Protein AF-A0A7C3SPI2-F1 (afdb_monomer)

Secondary structure (DSSP, 8-state):
--EEEEEEEEEEETTTTTB---BTTB--B-EEEEEEEETTEEEEEEEE-B-HHHHHHHHHHHHHHHHHHTT----TTGGGT---TT-SHHHHHHHHSSPPPP--------S--------HHHHHHHHHHHHHHHHHHHHHHHHHHHHH-HHHHHH-EEE-SSSPEEE--SEEE--BEE-GGGTTT---EEEEEEEE-TT-HHHHGGGS-PPPTTS--PPP--SEEEEEEEE-EEEEEEEEEEETTSTTS--SSGGGTT-

Structure (mmCIF, N/CA/C/O backbone):
data_AF-A0A7C3SPI2-F1
#
_entry.id   AF-A0A7C3SPI2-F1
#
loop_
_atom_site.group_PDB
_atom_site.id
_atom_site.type_symbol
_atom_site.label_atom_id
_atom_site.label_alt_id
_atom_site.label_comp_id
_atom_site.label_asym_id
_atom_site.label_entity_id
_atom_site.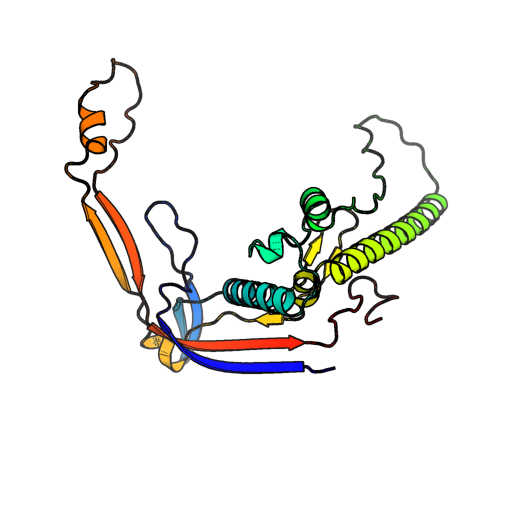label_seq_id
_atom_site.pdbx_PDB_ins_code
_atom_site.Cartn_x
_atom_site.Cartn_y
_atom_site.Cartn_z
_atom_site.occupancy
_atom_site.B_iso_or_equiv
_atom_site.auth_seq_id
_atom_site.auth_comp_id
_atom_site.auth_asym_id
_atom_site.auth_atom_id
_atom_site.pdbx_PDB_model_num
ATOM 1 N N . MET A 1 1 ? -19.974 -12.550 -1.409 1.00 71.38 1 MET A N 1
ATOM 2 C CA . MET A 1 1 ? -18.528 -12.307 -1.225 1.00 71.38 1 MET A CA 1
ATOM 3 C C . MET A 1 1 ? -17.850 -12.549 -2.553 1.00 71.38 1 MET A C 1
ATOM 5 O O . MET A 1 1 ? -18.193 -13.527 -3.208 1.00 71.38 1 MET A O 1
ATOM 9 N N . VAL A 1 2 ? -16.966 -11.646 -2.964 1.00 88.00 2 VAL A N 1
ATOM 10 C CA . VAL A 1 2 ? -16.256 -11.711 -4.247 1.00 88.00 2 VAL A CA 1
ATOM 11 C C . VAL A 1 2 ? -14.765 -11.508 -3.991 1.00 88.00 2 VAL A C 1
ATOM 13 O O . VAL A 1 2 ? -14.373 -10.546 -3.332 1.00 88.00 2 VAL A O 1
ATOM 16 N N . TYR A 1 3 ? -13.944 -12.406 -4.518 1.00 92.88 3 TYR A N 1
ATOM 17 C CA . TYR A 1 3 ? -12.498 -12.238 -4.575 1.00 92.88 3 TYR A CA 1
ATOM 18 C C . TYR A 1 3 ? -12.120 -11.937 -6.022 1.00 92.88 3 TYR A C 1
ATOM 20 O O . TYR A 1 3 ? -12.495 -12.693 -6.921 1.00 92.88 3 TYR A O 1
ATOM 28 N N . VAL A 1 4 ? -11.415 -10.831 -6.256 1.00 93.88 4 VAL A N 1
ATOM 29 C CA . VAL A 1 4 ? -10.969 -10.443 -7.598 1.00 93.88 4 VAL A CA 1
ATOM 30 C C . VAL A 1 4 ? -9.451 -10.394 -7.611 1.00 93.88 4 VAL A C 1
ATOM 32 O O . VAL A 1 4 ? -8.838 -9.699 -6.806 1.00 93.88 4 VAL A O 1
ATOM 35 N N . SER A 1 5 ? -8.853 -11.114 -8.557 1.00 95.06 5 SER A N 1
ATOM 36 C CA . SER A 1 5 ? -7.416 -11.102 -8.808 1.00 95.06 5 SER A CA 1
ATOM 37 C C . SER A 1 5 ? -7.159 -10.648 -10.236 1.00 95.06 5 SER A C 1
ATOM 39 O O . SER A 1 5 ? -7.702 -11.214 -11.185 1.00 95.06 5 SER A O 1
ATOM 41 N N . VAL A 1 6 ? -6.333 -9.617 -10.389 1.00 94.44 6 VAL A N 1
ATOM 42 C CA . VAL A 1 6 ? -5.920 -9.077 -11.684 1.00 94.44 6 VAL A CA 1
ATOM 43 C C . VAL A 1 6 ? -4.411 -9.205 -11.798 1.00 94.44 6 VAL A C 1
ATOM 45 O O . VAL A 1 6 ? -3.655 -8.809 -10.905 1.00 94.44 6 VAL A O 1
ATOM 48 N N . ARG A 1 7 ? -3.967 -9.785 -12.910 1.00 95.25 7 ARG A N 1
ATOM 49 C CA . ARG A 1 7 ? -2.562 -9.942 -13.281 1.00 95.25 7 ARG A CA 1
ATOM 50 C C . ARG A 1 7 ? -2.388 -9.436 -14.696 1.00 95.25 7 ARG A C 1
ATOM 52 O O . ARG A 1 7 ? -3.243 -9.677 -15.545 1.00 95.25 7 ARG A O 1
ATOM 59 N N . GLY A 1 8 ? -1.282 -8.764 -14.960 1.00 93.94 8 GLY A N 1
ATOM 60 C CA . GLY A 1 8 ? -1.054 -8.226 -16.287 1.00 93.94 8 GLY A CA 1
ATOM 61 C C . GLY A 1 8 ? 0.354 -7.718 -16.487 1.00 93.94 8 GLY A C 1
ATOM 62 O O . GLY A 1 8 ? 1.198 -7.745 -15.589 1.00 93.94 8 GLY A O 1
ATOM 63 N N . ARG A 1 9 ? 0.585 -7.261 -17.713 1.00 93.81 9 ARG A N 1
ATOM 64 C CA . ARG A 1 9 ? 1.828 -6.632 -18.132 1.00 93.81 9 ARG A CA 1
ATOM 65 C C . ARG A 1 9 ? 1.511 -5.261 -18.690 1.00 93.81 9 ARG A C 1
ATOM 67 O O . ARG A 1 9 ? 0.513 -5.102 -19.388 1.00 93.81 9 ARG A O 1
ATOM 74 N N . ILE A 1 10 ? 2.356 -4.293 -18.386 1.00 90.94 10 ILE A N 1
ATOM 75 C CA . ILE A 1 10 ? 2.164 -2.910 -18.802 1.00 90.94 10 ILE A CA 1
ATOM 76 C C . ILE A 1 10 ? 3.505 -2.302 -19.197 1.00 90.94 10 ILE A C 1
ATOM 78 O O . ILE A 1 10 ? 4.512 -2.480 -18.512 1.00 90.94 10 ILE A O 1
ATOM 82 N N . TRP A 1 11 ? 3.529 -1.625 -20.341 1.00 88.56 11 TRP A N 1
ATOM 83 C CA . TRP A 1 11 ? 4.699 -0.878 -20.783 1.00 88.56 11 TRP A CA 1
ATOM 84 C C . TRP A 1 11 ? 4.730 0.456 -20.043 1.00 88.56 11 TRP A C 1
ATOM 86 O O . TRP A 1 11 ? 3.811 1.259 -20.202 1.00 88.56 11 TRP A O 1
ATOM 96 N N . LEU A 1 12 ? 5.752 0.678 -19.215 1.00 81.62 12 LEU A N 1
ATOM 97 C CA . LEU A 1 12 ? 5.842 1.868 -18.370 1.00 81.62 12 LEU A CA 1
ATOM 98 C C . LEU A 1 12 ? 7.201 2.542 -18.485 1.00 81.62 12 LEU A C 1
ATOM 100 O O . LEU A 1 12 ? 8.245 1.887 -18.533 1.00 81.62 12 LEU A O 1
ATOM 104 N N . GLN A 1 13 ? 7.164 3.871 -18.439 1.00 81.19 13 GLN A N 1
ATOM 105 C CA . GLN A 1 13 ? 8.315 4.697 -18.110 1.00 81.19 13 GLN A CA 1
ATOM 106 C C . GLN A 1 13 ? 8.380 4.819 -16.587 1.00 81.19 13 GLN A C 1
ATOM 108 O O . GLN A 1 13 ? 7.527 5.437 -15.954 1.00 81.19 13 GLN A O 1
ATOM 113 N N . ALA A 1 14 ? 9.376 4.173 -15.989 1.00 69.69 14 ALA A N 1
ATOM 114 C CA . ALA A 1 14 ? 9.490 4.010 -14.546 1.00 69.69 14 ALA A CA 1
ATOM 115 C C . ALA A 1 14 ? 9.893 5.301 -13.814 1.00 69.69 14 ALA A C 1
ATOM 117 O O . ALA A 1 14 ? 9.791 5.345 -12.596 1.00 69.69 14 ALA A O 1
ATOM 118 N N . GLU A 1 15 ? 10.318 6.350 -14.521 1.00 68.50 15 GLU A N 1
ATOM 119 C CA . GLU A 1 15 ? 10.859 7.595 -13.950 1.00 68.50 15 GLU A CA 1
ATOM 120 C C . GLU A 1 15 ? 10.004 8.183 -12.813 1.00 68.50 15 GLU A C 1
ATOM 122 O O . GLU A 1 15 ? 10.520 8.425 -11.722 1.00 68.50 15 GLU A O 1
ATOM 127 N N . ALA A 1 16 ? 8.700 8.380 -13.042 1.00 63.66 16 ALA A N 1
ATOM 128 C CA . ALA A 1 16 ? 7.820 9.044 -12.079 1.00 63.66 16 ALA A CA 1
ATOM 129 C C . ALA A 1 16 ? 7.324 8.106 -10.965 1.00 63.66 16 ALA A C 1
ATOM 131 O O . ALA A 1 16 ? 7.171 8.525 -9.821 1.00 63.66 16 ALA A O 1
ATOM 132 N N . MET A 1 17 ? 7.083 6.829 -11.280 1.00 67.94 17 MET A N 1
ATOM 133 C CA . MET A 1 17 ? 6.505 5.862 -10.332 1.00 67.94 17 MET A CA 1
ATOM 134 C C . MET A 1 17 ? 7.552 5.151 -9.467 1.00 67.94 17 MET A C 1
ATOM 136 O O . MET A 1 17 ? 7.207 4.533 -8.463 1.00 67.94 17 MET A O 1
ATOM 140 N N . ASN A 1 18 ? 8.824 5.217 -9.859 1.00 69.69 18 ASN A N 1
ATOM 141 C CA . ASN A 1 18 ? 9.940 4.567 -9.177 1.00 69.69 18 ASN A CA 1
ATOM 142 C C . ASN A 1 18 ? 10.753 5.545 -8.302 1.00 69.69 18 ASN A C 1
ATOM 144 O O . ASN A 1 18 ? 11.833 5.208 -7.819 1.00 69.69 18 ASN A O 1
ATOM 148 N N . MET A 1 19 ? 10.252 6.765 -8.110 1.00 69.50 19 MET A N 1
ATOM 149 C CA . MET A 1 19 ? 10.916 7.797 -7.325 1.00 69.50 19 MET A CA 1
ATOM 150 C C . MET A 1 19 ? 10.931 7.436 -5.831 1.00 69.50 19 MET A C 1
ATOM 152 O O . MET A 1 19 ? 9.898 7.125 -5.239 1.00 69.50 19 MET A O 1
ATOM 156 N N . VAL A 1 20 ? 12.108 7.487 -5.215 1.00 64.19 20 VAL A N 1
ATOM 157 C CA . VAL A 1 20 ? 12.286 7.518 -3.757 1.00 64.19 20 VAL A CA 1
ATOM 158 C C . VAL A 1 20 ? 12.484 8.980 -3.357 1.00 64.19 20 VAL A C 1
ATOM 160 O O . VAL A 1 20 ? 12.981 9.766 -4.164 1.00 64.19 20 VAL A O 1
ATOM 163 N N . GLU A 1 21 ? 12.075 9.349 -2.139 1.00 64.69 21 GLU A N 1
ATOM 164 C CA . GLU A 1 21 ? 12.218 10.709 -1.603 1.00 64.69 21 GLU A CA 1
ATOM 165 C C . GLU A 1 21 ? 13.569 11.345 -1.974 1.00 64.69 21 GLU A C 1
ATOM 167 O O . GLU A 1 21 ? 14.627 10.708 -1.910 1.00 64.69 21 GLU A O 1
ATOM 172 N N . SER A 1 22 ? 13.528 12.611 -2.395 1.00 63.09 22 SER A N 1
ATOM 173 C CA . SER A 1 22 ? 14.720 13.346 -2.808 1.00 63.09 22 SER A CA 1
ATOM 174 C C . SER A 1 22 ? 15.630 13.602 -1.610 1.00 63.09 22 SER A C 1
ATOM 176 O O . SER A 1 22 ? 15.204 14.192 -0.617 1.00 63.09 22 SER A O 1
ATOM 178 N N . VAL A 1 23 ? 16.906 13.241 -1.731 1.00 61.16 23 VAL A N 1
ATOM 179 C CA . VAL A 1 23 ? 17.938 13.627 -0.764 1.00 61.16 23 VAL A CA 1
ATOM 180 C C . VAL A 1 23 ? 18.704 14.802 -1.366 1.00 61.16 23 VAL A C 1
ATOM 182 O O . VAL A 1 23 ? 19.613 14.626 -2.180 1.00 61.16 23 VAL A O 1
ATOM 185 N N . GLY A 1 24 ? 18.294 16.023 -1.015 1.00 69.81 24 GLY A N 1
ATOM 186 C CA . GLY A 1 24 ? 18.793 17.241 -1.661 1.00 69.81 24 GLY A CA 1
ATOM 187 C C . GLY A 1 24 ? 18.375 17.307 -3.135 1.00 69.81 24 GLY A C 1
ATOM 188 O O . GLY A 1 24 ? 17.195 17.183 -3.446 1.00 69.81 24 GLY A O 1
ATOM 189 N N . ASN A 1 25 ? 19.340 17.472 -4.048 1.00 64.12 25 ASN A N 1
ATOM 190 C CA . ASN A 1 25 ? 19.096 17.518 -5.502 1.00 64.12 25 ASN A CA 1
ATOM 191 C C . ASN A 1 25 ? 19.167 16.141 -6.190 1.00 64.12 25 ASN A C 1
ATOM 193 O O . ASN A 1 25 ? 19.033 16.049 -7.411 1.00 64.12 25 ASN A O 1
ATOM 197 N N . TYR A 1 26 ? 19.422 15.075 -5.429 1.00 64.19 26 TYR A N 1
ATOM 198 C CA . TYR A 1 26 ? 19.515 13.722 -5.960 1.00 64.19 26 TYR A CA 1
ATOM 199 C C . TYR A 1 26 ? 18.219 12.962 -5.692 1.00 64.19 26 TYR A C 1
ATOM 201 O O . TYR A 1 26 ? 17.802 12.793 -4.542 1.00 64.19 26 TYR A O 1
ATOM 209 N N . VAL A 1 27 ? 17.600 12.486 -6.766 1.00 66.69 27 VAL A N 1
ATOM 210 C CA . VAL A 1 27 ? 16.414 11.645 -6.703 1.00 66.69 27 VAL A CA 1
ATOM 211 C C . VAL A 1 27 ? 16.851 10.211 -6.962 1.00 66.69 27 VAL A C 1
ATOM 213 O O . VAL A 1 27 ? 17.292 9.876 -8.059 1.00 66.69 27 VAL A O 1
ATOM 216 N N . LYS A 1 28 ? 16.772 9.368 -5.931 1.00 68.62 28 LYS A N 1
ATOM 217 C CA . LYS A 1 28 ? 17.040 7.935 -6.075 1.00 68.62 28 LYS A CA 1
ATOM 218 C C . LYS A 1 28 ? 15.829 7.256 -6.685 1.00 68.62 28 LYS A C 1
ATOM 220 O O . LYS A 1 28 ? 14.699 7.557 -6.311 1.00 68.62 28 LYS A O 1
ATOM 225 N N . HIS A 1 29 ? 16.076 6.255 -7.517 1.00 76.50 29 HIS A N 1
ATOM 226 C CA . HIS A 1 29 ? 15.034 5.348 -7.971 1.00 76.50 29 HIS A CA 1
ATOM 227 C C . HIS A 1 29 ? 15.142 4.007 -7.251 1.00 76.50 29 HIS A C 1
ATOM 229 O O . HIS A 1 29 ? 16.242 3.520 -6.967 1.00 76.50 29 HIS A O 1
ATOM 235 N N . ARG A 1 30 ? 13.999 3.402 -6.916 1.00 80.94 30 ARG A N 1
ATOM 236 C CA . ARG A 1 30 ? 13.972 2.112 -6.221 1.00 80.94 30 ARG A CA 1
ATOM 237 C C . ARG A 1 30 ? 14.444 1.016 -7.179 1.00 80.94 30 ARG A C 1
ATOM 239 O O . ARG A 1 30 ? 14.026 0.918 -8.333 1.00 80.94 30 ARG A O 1
ATOM 246 N N . LYS A 1 31 ? 15.369 0.189 -6.696 1.00 85.62 31 LYS A N 1
ATOM 247 C CA . LYS A 1 31 ? 15.924 -0.945 -7.440 1.00 85.62 31 LYS A CA 1
ATOM 248 C C . LYS A 1 31 ? 15.778 -2.202 -6.604 1.00 85.62 31 LYS A C 1
ATOM 250 O O . LYS A 1 31 ? 15.992 -2.163 -5.394 1.00 85.62 31 LYS A O 1
ATOM 255 N N . VAL A 1 32 ? 15.419 -3.305 -7.246 1.00 88.62 32 VAL A N 1
ATOM 256 C CA . VAL A 1 32 ? 15.294 -4.614 -6.597 1.00 88.62 32 VAL A CA 1
ATOM 257 C C . VAL A 1 32 ? 16.237 -5.598 -7.291 1.00 88.62 32 VAL A C 1
ATOM 259 O O . VAL A 1 32 ? 16.289 -5.608 -8.524 1.00 88.62 32 VAL A O 1
ATOM 262 N N . PRO A 1 33 ? 17.000 -6.410 -6.534 1.00 90.94 33 PRO A N 1
ATOM 263 C CA . PRO A 1 33 ? 17.805 -7.474 -7.111 1.00 90.94 33 PRO A CA 1
ATOM 264 C C . PRO A 1 33 ? 16.910 -8.641 -7.542 1.00 90.94 33 PRO A C 1
ATOM 266 O O . PRO A 1 33 ? 16.166 -9.202 -6.738 1.00 90.94 33 PRO A O 1
ATOM 269 N N . VAL A 1 34 ? 17.011 -9.038 -8.806 1.00 90.12 34 VAL A N 1
ATOM 270 C CA . VAL A 1 34 ? 16.339 -10.213 -9.365 1.00 90.12 34 VAL A CA 1
ATOM 271 C C . VAL A 1 34 ? 17.402 -11.237 -9.740 1.00 90.12 34 VAL A C 1
ATOM 273 O O . VAL A 1 34 ? 18.244 -10.979 -10.598 1.00 90.12 34 VAL A O 1
ATOM 276 N N . MET A 1 35 ? 17.366 -12.401 -9.088 1.00 90.19 35 MET A N 1
ATOM 277 C CA . MET A 1 35 ? 18.257 -13.519 -9.397 1.00 90.19 35 MET A CA 1
ATOM 278 C C . MET A 1 35 ? 17.617 -14.434 -10.438 1.00 90.19 35 MET A C 1
ATOM 280 O O . MET A 1 35 ? 16.518 -14.949 -10.231 1.00 90.19 35 MET A O 1
ATOM 284 N N . VAL A 1 36 ? 18.320 -14.671 -11.541 1.00 89.31 36 VAL A N 1
ATOM 285 C CA . VAL A 1 36 ? 17.899 -15.587 -12.603 1.00 89.31 36 VAL A CA 1
ATOM 286 C C . VAL A 1 36 ? 18.944 -16.683 -12.744 1.00 89.31 36 VAL A C 1
ATOM 288 O O . VAL A 1 36 ? 20.139 -16.409 -12.822 1.00 89.31 36 VAL A O 1
ATOM 291 N N . LYS A 1 37 ? 18.489 -17.937 -12.767 1.00 88.06 37 LYS A N 1
ATOM 292 C CA . LYS A 1 37 ? 19.349 -19.086 -13.046 1.00 88.06 37 LYS A CA 1
ATOM 293 C C . LYS A 1 37 ? 19.477 -19.275 -14.556 1.00 88.06 37 LYS A C 1
ATOM 295 O O . LYS A 1 37 ? 18.464 -19.484 -15.227 1.00 88.06 37 LYS A O 1
ATOM 300 N N . GLU A 1 38 ? 20.702 -19.240 -15.062 1.00 85.00 38 GLU A N 1
ATOM 301 C CA . GLU A 1 38 ? 21.042 -19.464 -16.471 1.00 85.00 38 GLU A CA 1
ATOM 302 C C . GLU A 1 38 ? 22.293 -20.341 -16.567 1.00 85.00 38 GLU A C 1
ATOM 304 O O . GLU A 1 38 ? 23.280 -20.103 -15.871 1.00 85.00 38 GLU A O 1
ATOM 309 N N . ASP A 1 39 ? 22.230 -21.389 -17.391 1.00 84.12 39 ASP A N 1
ATOM 310 C CA . ASP A 1 39 ? 23.361 -22.272 -17.720 1.00 84.12 39 ASP A CA 1
ATOM 311 C C . ASP A 1 39 ? 24.141 -22.807 -16.503 1.00 84.12 39 ASP A C 1
ATOM 313 O O . ASP A 1 39 ? 25.361 -22.931 -16.503 1.00 84.12 39 ASP A O 1
ATOM 317 N N . GLY A 1 40 ? 23.419 -23.115 -15.420 1.00 87.69 40 GLY A N 1
ATOM 318 C CA . GLY A 1 40 ? 24.005 -23.619 -14.172 1.00 87.69 40 GLY A CA 1
ATOM 319 C C . GLY A 1 40 ? 24.588 -22.543 -13.247 1.00 87.69 40 GLY A C 1
ATOM 320 O O . GLY A 1 40 ? 24.970 -22.871 -12.126 1.00 87.69 40 GLY A O 1
ATOM 321 N N . SER A 1 41 ? 24.582 -21.274 -13.660 1.00 89.12 41 SER A N 1
ATOM 322 C CA . SER A 1 41 ? 25.000 -20.108 -12.873 1.00 89.12 41 SER A CA 1
ATOM 323 C C . SER A 1 41 ? 23.806 -19.251 -12.424 1.00 89.12 41 SER A C 1
ATOM 325 O O . SER A 1 41 ? 22.696 -19.381 -12.946 1.00 89.12 41 SER A O 1
ATOM 327 N N . TYR A 1 42 ? 24.018 -18.388 -11.427 1.00 90.19 42 TYR A N 1
ATOM 328 C CA . TYR A 1 42 ? 23.037 -17.389 -10.997 1.00 90.19 42 TYR A CA 1
ATOM 329 C C . TYR A 1 42 ? 23.531 -15.998 -11.380 1.00 90.19 42 TYR A C 1
ATOM 331 O O . TYR A 1 42 ? 24.628 -15.600 -10.993 1.00 90.19 42 TYR A O 1
ATOM 339 N N . LEU A 1 43 ? 22.701 -15.260 -12.110 1.00 89.25 43 LEU A N 1
ATOM 340 C CA . LEU A 1 43 ? 22.934 -13.864 -12.454 1.00 89.25 43 LEU A CA 1
ATOM 341 C C . LEU A 1 43 ? 21.993 -12.981 -11.642 1.00 89.25 43 LEU A C 1
ATOM 343 O O . LEU A 1 43 ? 20.798 -13.264 -11.551 1.00 89.25 43 LEU A O 1
ATOM 347 N N . THR A 1 44 ? 22.525 -11.900 -11.079 1.00 89.19 44 THR A N 1
ATOM 348 C CA . THR A 1 44 ? 21.749 -10.913 -10.320 1.00 89.19 44 THR A CA 1
ATOM 349 C C . THR A 1 44 ? 21.612 -9.637 -11.137 1.00 89.19 44 THR A C 1
ATOM 351 O O . THR A 1 44 ? 22.608 -8.982 -11.436 1.00 89.19 44 THR A O 1
ATOM 354 N N . PHE A 1 45 ? 20.377 -9.259 -11.459 1.00 87.81 45 PHE A N 1
ATOM 355 C CA . PHE A 1 45 ? 20.048 -8.008 -12.140 1.00 87.81 45 PHE A CA 1
ATOM 356 C C . PHE A 1 45 ? 19.474 -7.005 -11.139 1.00 87.81 45 PHE A C 1
ATOM 358 O O . PHE A 1 45 ? 18.541 -7.334 -10.411 1.00 87.81 45 PHE A O 1
ATOM 365 N N . PHE A 1 46 ? 19.990 -5.776 -11.113 1.00 87.19 46 PHE A N 1
ATOM 366 C CA . PHE A 1 46 ? 19.363 -4.674 -10.378 1.00 87.19 46 PHE A CA 1
ATOM 367 C C . PHE A 1 46 ? 18.437 -3.917 -11.317 1.00 87.19 46 PHE A C 1
ATOM 369 O O . PHE A 1 46 ? 18.899 -3.201 -12.203 1.00 87.19 46 PHE A O 1
ATOM 376 N N . VAL A 1 47 ? 17.133 -4.082 -11.120 1.00 87.50 47 VAL A N 1
ATOM 377 C CA . VAL A 1 47 ? 16.115 -3.525 -12.016 1.00 87.50 47 VAL A CA 1
ATOM 378 C C . VAL A 1 47 ? 15.266 -2.471 -11.317 1.00 87.50 47 VAL A C 1
ATOM 380 O O . VAL A 1 47 ? 15.084 -2.560 -10.099 1.00 87.50 47 VAL A O 1
ATOM 383 N N . PRO A 1 48 ? 14.748 -1.471 -12.055 1.00 88.12 48 PRO A N 1
ATOM 384 C CA . PRO A 1 48 ? 13.806 -0.502 -11.506 1.00 88.12 48 PRO A CA 1
ATOM 385 C C . PRO A 1 48 ? 12.568 -1.225 -10.970 1.00 88.12 48 PRO A C 1
ATOM 387 O O . PRO A 1 48 ? 12.121 -2.200 -11.571 1.00 88.12 48 PRO A O 1
ATOM 390 N N . ALA A 1 49 ? 12.011 -0.770 -9.848 1.00 88.06 49 ALA A N 1
ATOM 391 C CA . ALA A 1 49 ? 10.896 -1.464 -9.214 1.00 88.06 49 ALA A CA 1
ATOM 392 C C . ALA A 1 49 ? 9.929 -0.503 -8.524 1.00 88.06 49 ALA A C 1
ATOM 394 O O . ALA A 1 49 ? 10.313 0.239 -7.628 1.00 88.06 49 ALA A O 1
ATOM 395 N N . ILE A 1 50 ? 8.648 -0.581 -8.871 1.00 89.38 50 ILE A N 1
ATOM 396 C CA . ILE A 1 50 ? 7.600 0.226 -8.235 1.00 89.38 50 ILE A CA 1
ATOM 397 C C . ILE A 1 50 ? 7.073 -0.550 -7.024 1.00 89.38 50 ILE A C 1
ATOM 399 O O . ILE A 1 50 ? 6.708 -1.722 -7.154 1.00 89.38 50 ILE A O 1
ATOM 403 N N . SER A 1 51 ? 7.027 0.080 -5.845 1.00 88.38 51 SER A N 1
ATOM 404 C CA . SER A 1 51 ? 6.473 -0.568 -4.649 1.00 88.38 51 SER A CA 1
ATOM 405 C C . SER A 1 51 ? 5.007 -0.913 -4.790 1.00 88.38 51 SER A C 1
ATOM 407 O O . SER A 1 51 ? 4.227 -0.111 -5.306 1.00 88.38 51 SER A O 1
ATOM 409 N N . GLY A 1 52 ? 4.616 -1.995 -4.116 1.00 89.94 52 GLY A N 1
ATOM 410 C CA . GLY A 1 52 ? 3.216 -2.226 -3.790 1.00 89.94 52 GLY A CA 1
ATOM 411 C C . GLY A 1 52 ? 2.620 -1.079 -2.967 1.00 89.94 52 GLY A C 1
ATOM 412 O O . GLY A 1 52 ? 1.509 -0.655 -3.240 1.00 89.94 52 GLY A O 1
ATOM 413 N N . GLU A 1 53 ? 3.366 -0.488 -2.034 1.00 88.94 53 GLU A N 1
ATOM 414 C CA . GLU A 1 53 ? 2.917 0.649 -1.221 1.00 88.94 53 GLU A CA 1
ATOM 415 C C . GLU A 1 53 ? 2.586 1.893 -2.056 1.00 88.94 53 GLU A C 1
ATOM 417 O O . GLU A 1 53 ? 1.588 2.553 -1.785 1.00 88.94 53 GLU A O 1
ATOM 422 N N . SER A 1 54 ? 3.372 2.197 -3.095 1.00 88.94 54 SER A N 1
ATOM 423 C CA . SER A 1 54 ? 3.100 3.327 -3.999 1.00 88.94 54 SER A CA 1
ATOM 424 C C . SER A 1 54 ? 1.810 3.105 -4.785 1.00 88.94 54 SER A C 1
ATOM 426 O O . SER A 1 54 ? 0.996 4.014 -4.924 1.00 88.94 54 SER A O 1
ATOM 428 N N . VAL A 1 55 ? 1.593 1.875 -5.258 1.00 91.12 55 VAL A N 1
ATOM 429 C CA . VAL A 1 55 ? 0.352 1.492 -5.943 1.00 91.12 55 VAL A CA 1
ATOM 430 C C . VAL A 1 55 ? -0.832 1.489 -4.973 1.00 91.12 55 VAL A C 1
ATOM 432 O O . VAL A 1 55 ? -1.905 1.977 -5.312 1.00 91.12 55 VAL A O 1
ATOM 435 N N . ALA A 1 56 ? -0.645 0.988 -3.752 1.00 92.56 56 ALA A N 1
ATOM 436 C CA . ALA A 1 56 ? -1.666 0.968 -2.711 1.00 92.56 56 ALA A CA 1
ATOM 437 C C . ALA A 1 56 ? -2.050 2.379 -2.253 1.00 92.56 56 ALA A C 1
ATOM 439 O O . ALA A 1 56 ? -3.222 2.618 -1.968 1.00 92.56 56 ALA A O 1
ATOM 440 N N . HIS A 1 57 ? -1.094 3.312 -2.206 1.00 92.94 57 HIS A N 1
ATOM 441 C CA . HIS A 1 57 ? -1.356 4.728 -1.953 1.00 92.94 57 HIS A CA 1
ATOM 442 C C . HIS A 1 57 ? -2.240 5.309 -3.058 1.00 92.94 57 HIS A C 1
ATOM 444 O O . HIS A 1 57 ? -3.323 5.802 -2.756 1.00 92.94 57 HIS A O 1
ATOM 450 N N . ALA A 1 58 ? -1.858 5.141 -4.330 1.00 92.25 58 ALA A N 1
ATOM 451 C CA . ALA A 1 58 ? -2.668 5.598 -5.461 1.00 92.25 58 ALA A CA 1
ATOM 452 C C . ALA A 1 58 ? -4.081 4.984 -5.447 1.00 92.25 58 ALA A C 1
ATOM 454 O O . ALA A 1 58 ? -5.069 5.694 -5.617 1.00 92.25 58 ALA A O 1
ATOM 455 N N . TYR A 1 59 ? -4.191 3.682 -5.165 1.00 94.44 59 TYR A N 1
ATOM 456 C CA . TYR A 1 59 ? -5.474 3.002 -4.986 1.00 94.44 59 TYR A CA 1
ATOM 457 C C . TYR A 1 59 ? -6.309 3.628 -3.860 1.00 94.44 59 TYR A C 1
ATOM 459 O O . TYR A 1 59 ? -7.496 3.867 -4.050 1.00 94.44 59 TYR A O 1
ATOM 467 N N . GLN A 1 60 ? -5.711 3.928 -2.705 1.00 94.75 60 GLN A N 1
ATOM 468 C CA . GLN A 1 60 ? -6.420 4.538 -1.576 1.00 94.75 60 GLN A CA 1
ATOM 469 C C . GLN A 1 60 ? -6.855 5.979 -1.857 1.00 94.75 60 GLN A C 1
ATOM 471 O O . GLN A 1 60 ? -7.912 6.375 -1.373 1.00 94.75 60 GLN A O 1
ATOM 476 N N . VAL A 1 61 ? -6.095 6.747 -2.649 1.00 95.19 61 VAL A N 1
ATOM 477 C CA . VAL A 1 61 ? -6.512 8.091 -3.095 1.00 95.19 61 VAL A CA 1
ATOM 478 C C . VAL A 1 61 ? -7.759 7.978 -3.962 1.00 95.19 61 VAL A C 1
ATOM 480 O O . VAL A 1 61 ? -8.776 8.590 -3.646 1.00 95.19 61 VAL A O 1
ATOM 483 N N . MET A 1 62 ? -7.718 7.120 -4.986 1.00 95.31 62 MET A N 1
ATOM 484 C CA . MET A 1 62 ? -8.875 6.877 -5.853 1.00 95.31 62 MET A CA 1
ATOM 485 C C . MET A 1 62 ? -10.075 6.352 -5.060 1.00 95.31 62 MET A C 1
ATOM 487 O O . MET A 1 62 ? -11.203 6.789 -5.266 1.00 95.31 62 MET A O 1
ATOM 491 N N . LEU A 1 63 ? -9.838 5.446 -4.109 1.00 94.31 63 LEU A N 1
ATOM 492 C CA . LEU A 1 63 ? -10.878 4.922 -3.233 1.00 94.31 63 LEU A CA 1
ATOM 493 C C . LEU A 1 63 ? -11.507 6.029 -2.380 1.00 94.31 63 LEU A C 1
ATOM 495 O O . LEU A 1 63 ? -12.725 6.068 -2.256 1.00 94.31 63 LEU A O 1
ATOM 499 N N . ALA A 1 64 ? -10.706 6.925 -1.800 1.00 95.00 64 ALA A N 1
ATOM 500 C CA . ALA A 1 64 ? -11.212 8.041 -1.008 1.00 95.00 64 ALA A CA 1
ATOM 501 C C . ALA A 1 64 ? -12.109 8.958 -1.851 1.00 95.00 64 ALA A C 1
ATOM 503 O O . ALA A 1 64 ? -13.204 9.308 -1.415 1.00 95.00 64 ALA A O 1
ATOM 504 N N . GLU A 1 65 ? -11.682 9.293 -3.070 1.00 95.12 65 GLU A N 1
ATOM 505 C CA . GLU A 1 65 ? -12.467 10.105 -4.003 1.00 95.12 65 GLU A CA 1
ATOM 506 C C . GLU A 1 65 ? -13.800 9.442 -4.370 1.00 95.12 65 GLU A C 1
ATOM 508 O O . GLU A 1 65 ? -14.847 10.087 -4.308 1.00 95.12 65 GLU A O 1
ATOM 513 N N . GLU A 1 66 ? -13.785 8.154 -4.720 1.00 94.88 66 GLU A N 1
ATOM 514 C CA . GLU A 1 66 ? -15.000 7.413 -5.076 1.00 94.88 66 GLU A CA 1
ATOM 515 C C . GLU A 1 66 ? -15.944 7.235 -3.879 1.00 94.88 66 GLU A C 1
ATOM 517 O O . GLU A 1 66 ? -17.158 7.373 -4.025 1.00 94.88 66 GLU A O 1
ATOM 522 N N . MET A 1 67 ? -15.413 7.012 -2.673 1.00 93.25 67 MET A N 1
ATOM 5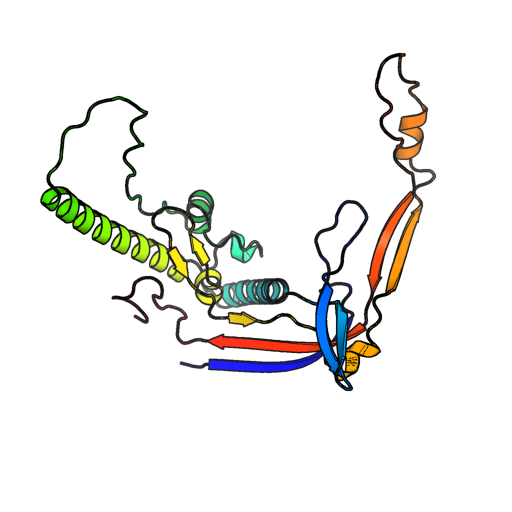23 C CA . MET A 1 67 ? -16.222 6.907 -1.453 1.00 93.25 67 MET A CA 1
ATOM 524 C C . MET A 1 67 ? -16.898 8.235 -1.099 1.00 93.25 67 MET A C 1
ATOM 526 O O . MET A 1 67 ? -18.077 8.242 -0.744 1.00 93.25 67 MET A O 1
ATOM 530 N N . ILE A 1 68 ? -16.199 9.363 -1.268 1.00 93.44 68 ILE A N 1
ATOM 531 C CA . ILE A 1 68 ? -16.782 10.700 -1.085 1.00 93.44 68 ILE A CA 1
ATOM 532 C C . ILE A 1 68 ? -17.905 10.936 -2.103 1.00 93.44 68 ILE A C 1
ATOM 534 O O . ILE A 1 68 ? -18.987 11.388 -1.725 1.00 93.44 68 ILE A O 1
ATOM 538 N N . LYS A 1 69 ? -17.694 10.587 -3.382 1.00 94.94 69 LYS A N 1
ATOM 539 C CA . LYS A 1 69 ? -18.734 10.689 -4.426 1.00 94.94 69 LYS A CA 1
ATOM 540 C C . LYS A 1 69 ? -19.946 9.805 -4.127 1.00 94.94 69 LYS A C 1
ATOM 542 O O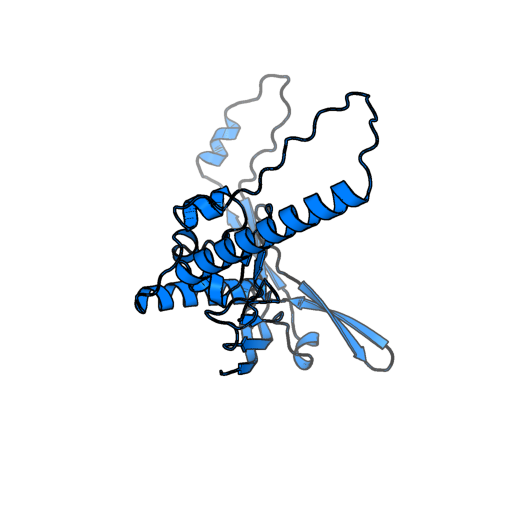 . LYS A 1 69 ? -21.074 10.209 -4.394 1.00 94.94 69 LYS A O 1
ATOM 547 N N . ALA A 1 70 ? -19.723 8.624 -3.554 1.00 93.62 70 ALA A N 1
ATOM 548 C CA . ALA A 1 70 ? -20.770 7.689 -3.154 1.00 93.62 70 ALA A CA 1
ATOM 549 C C . ALA A 1 70 ? -21.493 8.080 -1.847 1.00 93.62 70 ALA A C 1
ATOM 551 O O . ALA A 1 70 ? -22.384 7.352 -1.409 1.00 93.62 70 ALA A O 1
ATOM 552 N N . GLY A 1 71 ? -21.123 9.199 -1.211 1.00 91.19 71 GLY A N 1
ATOM 553 C CA . GLY A 1 71 ? -21.719 9.654 0.048 1.00 91.19 71 GLY A CA 1
ATOM 554 C C . GLY A 1 71 ? -21.341 8.801 1.265 1.00 91.19 71 GLY A C 1
ATOM 555 O O . GLY A 1 71 ? -22.060 8.815 2.262 1.00 91.19 71 GLY A O 1
ATOM 556 N N . GLN A 1 72 ? -20.244 8.045 1.187 1.00 91.19 72 GLN A N 1
ATOM 557 C CA . GLN A 1 72 ? -19.716 7.243 2.292 1.00 91.19 72 GLN A CA 1
ATOM 558 C C . GLN A 1 72 ? -18.793 8.075 3.190 1.00 91.19 72 GLN A C 1
ATOM 560 O O . GLN A 1 72 ? -18.177 9.052 2.757 1.00 91.19 72 GLN A O 1
ATOM 565 N N . SER A 1 73 ? -18.674 7.682 4.458 1.00 90.94 73 SER A N 1
ATOM 566 C CA . SER A 1 73 ? -17.832 8.381 5.430 1.00 90.94 73 SER A CA 1
ATOM 567 C C . SER A 1 73 ? -16.345 8.091 5.205 1.00 90.94 73 SER A C 1
ATOM 569 O O . SER A 1 73 ? -15.910 6.934 5.162 1.00 90.94 73 SER A O 1
ATOM 571 N N . VAL A 1 74 ? -15.554 9.157 5.097 1.00 92.62 74 VAL A N 1
ATOM 572 C CA . VAL A 1 74 ? -14.098 9.113 4.928 1.00 92.62 74 VAL A CA 1
ATOM 573 C C . VAL A 1 74 ? -13.454 10.060 5.937 1.00 92.62 74 VAL A C 1
ATOM 575 O O . VAL A 1 74 ? -13.931 11.177 6.142 1.00 92.62 74 VAL A O 1
ATOM 578 N N . CYS A 1 75 ? -12.356 9.623 6.558 1.00 91.12 75 CYS A N 1
ATOM 579 C CA . CYS A 1 75 ? -11.635 10.426 7.540 1.00 91.12 75 CYS A CA 1
ATOM 580 C C . CYS A 1 75 ? -11.034 11.708 6.910 1.00 91.12 75 CYS A C 1
ATOM 582 O O . CYS A 1 75 ? -10.617 11.671 5.746 1.00 91.12 75 CYS A O 1
ATOM 584 N N . PRO A 1 76 ? -10.896 12.830 7.651 1.00 91.19 76 PRO A N 1
ATOM 585 C CA . PRO A 1 76 ? -10.362 14.085 7.105 1.00 91.19 76 PRO A CA 1
ATOM 586 C C . PRO A 1 76 ? -8.956 13.973 6.498 1.00 91.19 76 PRO A C 1
ATOM 588 O O . PRO A 1 76 ? -8.638 14.679 5.542 1.00 91.19 76 PRO A O 1
ATOM 591 N N . PHE A 1 77 ? -8.105 13.095 7.037 1.00 92.31 77 PHE A N 1
ATOM 592 C CA . PHE A 1 77 ? -6.763 12.845 6.501 1.00 92.31 77 PHE A CA 1
ATOM 593 C C . PHE A 1 77 ? -6.803 12.015 5.215 1.00 92.31 77 PHE A C 1
ATOM 595 O O . PHE A 1 77 ? -6.163 12.362 4.224 1.00 92.31 77 PHE A O 1
ATOM 602 N N . CYS A 1 78 ? -7.625 10.968 5.210 1.00 91.31 78 CYS A N 1
ATOM 603 C CA . CYS A 1 78 ? -7.842 10.059 4.094 1.00 91.31 78 CYS A CA 1
ATOM 604 C C . CYS A 1 78 ? -8.390 10.816 2.875 1.00 91.31 78 CYS A C 1
ATOM 606 O O . CYS A 1 78 ? -7.917 10.615 1.762 1.00 91.31 78 CYS A O 1
ATOM 608 N N . ALA A 1 79 ? -9.314 11.756 3.105 1.00 91.31 79 ALA A N 1
ATOM 609 C CA . ALA A 1 79 ? -9.860 12.644 2.079 1.00 91.31 79 ALA A CA 1
ATOM 610 C C . ALA A 1 79 ? -8.802 13.572 1.450 1.00 91.31 79 ALA A C 1
ATOM 612 O O . ALA A 1 79 ? -8.953 13.997 0.310 1.00 91.31 79 ALA A O 1
ATOM 613 N N . LYS A 1 80 ? -7.720 13.879 2.177 1.00 92.69 80 LYS A N 1
ATOM 614 C CA . LYS A 1 80 ? -6.584 14.681 1.693 1.00 92.69 80 LYS A CA 1
ATOM 615 C C . LYS A 1 80 ? -5.467 13.826 1.072 1.00 92.69 80 LYS A C 1
ATOM 617 O O . LYS A 1 80 ? -4.427 14.372 0.718 1.00 92.69 80 LYS A O 1
ATOM 622 N N . GLY A 1 81 ? -5.632 12.502 0.990 1.00 91.19 81 GLY A N 1
ATOM 623 C CA . GLY A 1 81 ? -4.585 11.575 0.535 1.00 91.19 81 GLY A CA 1
ATOM 624 C C . GLY A 1 81 ? -3.462 11.331 1.555 1.00 91.19 81 GLY A C 1
ATOM 625 O O . GLY A 1 81 ? -2.398 10.818 1.203 1.00 91.19 81 GLY A O 1
ATOM 626 N N . ILE A 1 82 ? -3.683 11.702 2.822 1.00 91.94 82 ILE A N 1
ATOM 627 C CA . ILE A 1 82 ? -2.735 11.527 3.927 1.00 91.94 82 ILE A CA 1
ATOM 628 C C . ILE A 1 82 ? -3.162 10.290 4.728 1.00 91.94 82 ILE A C 1
ATOM 630 O O . ILE A 1 82 ? -4.035 10.351 5.591 1.00 91.94 82 ILE A O 1
ATOM 634 N N . PHE A 1 83 ? -2.560 9.135 4.450 1.00 92.50 83 PHE A N 1
ATOM 635 C CA . PHE A 1 83 ? -2.978 7.857 5.043 1.00 92.50 83 PHE A CA 1
ATOM 636 C C . PHE A 1 83 ? -2.253 7.529 6.357 1.00 92.50 83 PHE A C 1
ATOM 638 O O . PHE A 1 83 ? -1.567 6.514 6.456 1.00 92.50 83 PHE A O 1
ATOM 645 N N . LEU A 1 84 ? -2.438 8.366 7.386 1.00 88.94 84 LEU A N 1
ATOM 646 C CA . LEU A 1 84 ? -1.954 8.076 8.749 1.00 88.94 84 LEU A CA 1
ATOM 647 C C . LEU A 1 84 ? -2.748 6.961 9.445 1.00 88.94 84 LEU A C 1
ATOM 649 O O . LEU A 1 84 ? -2.221 6.352 10.371 1.00 88.94 84 LEU A O 1
ATOM 653 N N . LYS A 1 85 ? -3.990 6.709 9.003 1.00 89.31 85 LYS A N 1
ATOM 654 C CA . LYS A 1 85 ? -4.823 5.543 9.349 1.00 89.31 85 LYS A CA 1
ATOM 655 C C . LYS A 1 85 ? -4.887 5.237 10.844 1.00 89.31 85 LYS A C 1
ATOM 657 O O . LYS A 1 85 ? -4.517 4.142 11.265 1.00 89.31 85 LYS A O 1
ATOM 662 N N . SER A 1 86 ? -5.297 6.229 11.635 1.00 87.88 86 SER A N 1
ATOM 663 C CA . SER A 1 86 ? -5.515 6.065 13.077 1.00 87.88 86 SER A CA 1
ATOM 664 C C . SER A 1 86 ? -4.358 5.353 13.789 1.00 87.88 86 SER A C 1
ATO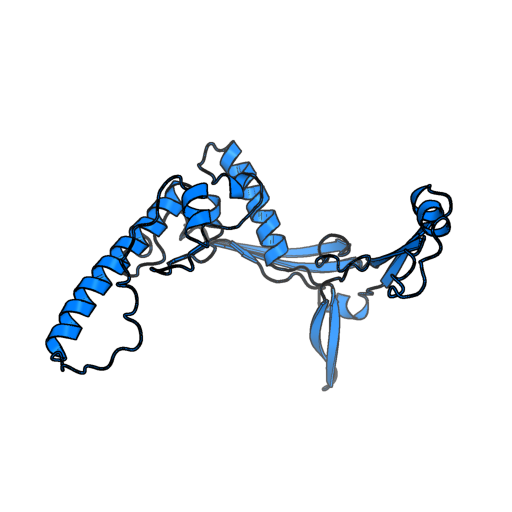M 666 O O . SER A 1 86 ? -4.586 4.456 14.587 1.00 87.88 86 SER A O 1
ATOM 668 N N . THR A 1 87 ? -3.109 5.699 13.463 1.00 89.56 87 THR A N 1
ATOM 669 C CA . THR A 1 87 ? -1.920 4.986 13.967 1.00 89.56 87 THR A CA 1
ATOM 670 C C . THR A 1 87 ? -1.670 5.213 15.450 1.00 89.56 87 THR A C 1
ATOM 672 O O . THR A 1 87 ? -1.376 4.268 16.178 1.00 89.56 87 THR A O 1
ATOM 675 N N . ASN A 1 88 ? -1.842 6.456 15.896 1.00 88.56 88 ASN A N 1
ATOM 676 C CA . ASN A 1 88 ? -1.635 6.878 17.278 1.00 88.56 88 ASN A CA 1
ATOM 677 C C . ASN A 1 88 ? -2.900 7.525 17.843 1.00 88.56 88 ASN A C 1
ATOM 679 O O . ASN A 1 88 ? -3.830 7.875 17.110 1.00 88.56 88 ASN A O 1
ATOM 683 N N . ARG A 1 89 ? -2.915 7.741 19.160 1.00 86.31 89 ARG A N 1
ATOM 684 C CA . ARG A 1 89 ? -4.050 8.348 19.867 1.00 86.31 89 ARG A CA 1
ATOM 685 C C . ARG A 1 89 ? -4.430 9.735 19.342 1.00 86.31 89 ARG A C 1
ATOM 687 O O . ARG A 1 89 ? -5.620 10.013 19.202 1.00 86.31 89 ARG A O 1
ATOM 694 N N . ASP A 1 90 ? -3.449 10.576 19.032 1.00 87.31 90 ASP A N 1
ATOM 695 C CA . ASP A 1 90 ? -3.702 11.931 18.525 1.00 87.31 90 ASP A CA 1
ATOM 696 C C . ASP A 1 90 ? -4.349 11.893 17.138 1.00 87.31 90 ASP A C 1
ATOM 698 O O . ASP A 1 90 ? -5.358 12.556 16.898 1.00 87.31 90 ASP A O 1
ATOM 702 N N . VAL A 1 91 ? -3.832 11.023 16.263 1.00 87.12 91 VAL A N 1
ATOM 703 C CA . VAL A 1 91 ? -4.381 10.802 14.920 1.00 87.12 91 VAL A CA 1
ATOM 704 C C . VAL A 1 91 ? -5.804 10.264 15.011 1.00 87.12 91 VAL A C 1
ATOM 706 O O . VAL A 1 91 ? -6.678 10.761 14.311 1.00 87.12 91 VAL A O 1
ATOM 709 N N . TYR A 1 92 ? -6.060 9.290 15.890 1.00 88.38 92 TYR A N 1
ATOM 710 C CA . TYR A 1 92 ? -7.401 8.744 16.111 1.00 88.38 92 TYR A CA 1
ATOM 711 C C . TYR A 1 92 ? -8.381 9.831 16.565 1.00 88.38 92 TYR A C 1
ATOM 713 O O . TYR A 1 92 ? -9.477 9.948 16.023 1.00 88.38 92 TYR A O 1
ATOM 721 N N . LYS A 1 93 ? -7.978 10.663 17.533 1.00 88.56 93 LYS A N 1
ATOM 722 C CA . LYS A 1 93 ? -8.822 11.734 18.073 1.00 88.56 93 LYS A CA 1
ATOM 723 C C . LYS A 1 93 ? -9.189 12.761 17.008 1.00 88.56 93 LYS A C 1
ATOM 725 O O . LYS A 1 93 ? -10.346 13.168 16.929 1.00 88.56 93 LYS A O 1
ATOM 730 N N . GLU A 1 94 ? -8.228 13.160 16.183 1.00 87.25 94 GLU A N 1
ATOM 731 C CA . GLU A 1 94 ? -8.461 14.119 15.103 1.00 87.25 94 GLU A CA 1
ATOM 732 C C . GLU A 1 94 ? -9.230 13.498 13.924 1.00 87.25 94 GLU A C 1
ATOM 734 O O . GLU A 1 94 ? -10.082 14.154 13.329 1.00 87.25 94 GLU A O 1
ATOM 739 N N . ALA A 1 95 ? -8.991 12.220 13.614 1.00 84.94 95 ALA A N 1
ATOM 740 C CA . ALA A 1 95 ? -9.657 11.516 12.520 1.00 84.94 95 ALA A CA 1
ATOM 741 C C . ALA A 1 95 ? -11.116 11.152 12.838 1.00 84.94 95 ALA A C 1
ATOM 743 O O . ALA A 1 95 ? -11.970 11.239 11.956 1.00 84.94 95 ALA A O 1
ATOM 744 N N . MET A 1 96 ? -11.395 10.740 14.079 1.00 85.50 96 MET A N 1
ATOM 745 C CA . MET A 1 96 ? -12.678 10.160 14.492 1.00 85.50 96 MET A CA 1
ATOM 746 C C . MET A 1 96 ? -13.515 11.094 15.376 1.00 85.50 96 MET A C 1
ATOM 748 O O . MET A 1 96 ? -14.697 10.821 15.588 1.00 85.50 96 MET A O 1
ATOM 752 N N . GLY A 1 97 ? -12.937 12.175 15.910 1.00 81.81 97 GLY A N 1
ATOM 753 C CA . GLY A 1 97 ? -13.625 13.128 16.793 1.00 81.81 97 GLY A CA 1
ATOM 754 C C . GLY A 1 97 ? -13.923 12.599 18.203 1.00 81.81 97 GLY A C 1
ATOM 755 O O . GLY A 1 97 ? -14.639 13.247 18.962 1.00 81.81 97 GLY A O 1
ATOM 756 N N . GLU A 1 98 ? -13.383 11.434 18.566 1.00 84.50 98 GLU A N 1
ATOM 757 C CA . GLU A 1 98 ? -13.600 10.753 19.846 1.00 84.50 98 GLU A CA 1
ATOM 758 C C . GLU A 1 98 ? -12.266 10.285 20.432 1.00 84.50 98 GLU A C 1
ATOM 760 O O . GLU A 1 98 ? -11.323 9.987 19.699 1.00 84.50 98 GLU A O 1
ATOM 765 N N . GLU A 1 99 ? -12.163 10.210 21.763 1.00 81.44 99 GLU A N 1
ATOM 766 C CA . GLU A 1 99 ? -10.984 9.609 22.389 1.00 81.44 99 GLU A CA 1
ATOM 767 C C . GLU A 1 99 ? -11.077 8.078 22.359 1.00 81.44 9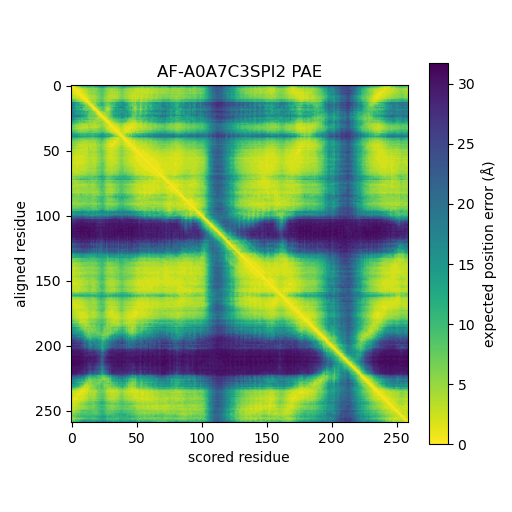9 GLU A C 1
ATOM 769 O O . GLU A 1 99 ? -12.149 7.530 22.629 1.00 81.44 99 GLU A O 1
ATOM 774 N N . PRO A 1 100 ? -9.965 7.373 22.086 1.00 80.69 100 PRO A N 1
ATOM 775 C CA . PRO A 1 100 ? -9.964 5.922 22.146 1.00 80.69 100 PRO A CA 1
ATOM 776 C C . PRO A 1 100 ? -10.221 5.452 23.591 1.00 80.69 100 PRO A C 1
ATOM 778 O O . PRO A 1 100 ? -9.783 6.114 24.545 1.00 80.69 100 PRO A O 1
ATOM 781 N N . PRO A 1 101 ? -10.930 4.323 23.782 1.00 78.00 101 PRO A N 1
ATOM 782 C CA . PRO A 1 101 ? -11.199 3.764 25.100 1.00 78.00 101 PRO A CA 1
ATOM 783 C C . PRO A 1 101 ? -9.885 3.477 25.831 1.00 78.00 101 PRO A C 1
ATOM 785 O O . PRO A 1 101 ? -9.069 2.674 25.385 1.00 78.00 101 PRO A O 1
ATOM 788 N N . ARG A 1 102 ? -9.674 4.149 26.968 1.00 67.81 102 ARG A N 1
ATOM 789 C CA . ARG A 1 102 ? -8.459 3.986 27.771 1.00 67.81 102 ARG A CA 1
ATOM 790 C C . ARG A 1 102 ? -8.549 2.710 28.595 1.00 67.81 102 ARG A C 1
ATOM 792 O O . ARG A 1 102 ? -9.453 2.572 29.420 1.00 67.81 102 ARG A O 1
ATOM 799 N N . VAL A 1 103 ? -7.555 1.842 28.463 1.00 63.31 103 VAL A N 1
ATOM 800 C CA . VAL A 1 103 ? -7.222 0.889 29.522 1.00 63.31 103 VAL A CA 1
ATOM 801 C C . VAL A 1 103 ? -6.130 1.557 30.346 1.00 63.31 103 VAL A C 1
ATOM 803 O O . VAL A 1 103 ? -5.050 1.827 29.836 1.00 63.31 103 VAL A O 1
ATOM 806 N N . GLN A 1 104 ? -6.445 1.946 31.584 1.00 47.44 104 GLN A N 1
ATOM 807 C CA . GLN A 1 104 ? -5.488 2.632 32.453 1.00 47.44 104 GLN A CA 1
ATOM 808 C C . GLN A 1 104 ? -4.240 1.756 32.623 1.00 47.44 104 GLN A C 1
ATOM 810 O O . GLN A 1 104 ? -4.318 0.644 33.149 1.00 47.44 104 GLN A O 1
ATOM 815 N N . GLN A 1 105 ? -3.092 2.266 32.183 1.00 44.50 105 GLN A N 1
ATOM 816 C CA . GLN A 1 105 ? -1.827 1.905 32.795 1.00 44.50 105 GLN A CA 1
ATOM 817 C C . GLN A 1 105 ? -1.792 2.658 34.124 1.00 44.50 105 GLN A C 1
ATOM 819 O O . GLN A 1 105 ? -1.802 3.889 34.133 1.00 44.50 105 GLN A O 1
ATOM 824 N N . GLU A 1 106 ? -1.790 1.945 35.249 1.00 34.09 106 GLU A N 1
ATOM 825 C CA . GLU A 1 106 ? -1.136 2.516 36.422 1.00 34.09 106 GLU A CA 1
ATOM 826 C C . GLU A 1 106 ? 0.302 2.806 35.990 1.00 34.09 106 GLU A C 1
ATOM 828 O O . GLU A 1 106 ? 1.007 1.912 35.511 1.00 34.09 106 GLU A O 1
ATOM 833 N N . GLU A 1 107 ? 0.687 4.080 36.055 1.00 30.45 107 GLU A N 1
ATOM 834 C CA . GLU A 1 107 ? 2.052 4.530 35.82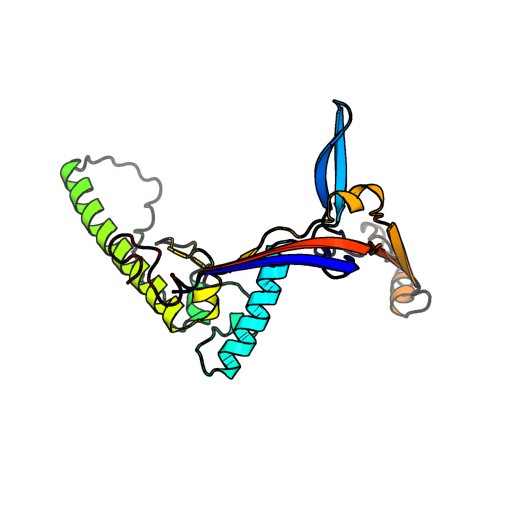3 1.00 30.45 107 GLU A CA 1
ATOM 835 C C . GLU A 1 107 ? 3.000 3.601 36.579 1.00 30.45 107 GLU A C 1
ATOM 837 O O . GLU A 1 107 ? 2.822 3.368 37.775 1.00 30.45 107 GLU A O 1
ATOM 842 N N . ALA A 1 108 ? 3.989 3.044 35.877 1.00 31.89 108 ALA A N 1
ATOM 843 C CA . ALA A 1 108 ? 5.009 2.215 36.497 1.00 31.89 108 ALA A CA 1
ATOM 844 C C . ALA A 1 108 ? 5.564 2.952 37.732 1.00 31.89 108 ALA A C 1
ATOM 846 O O . ALA A 1 108 ? 6.179 4.012 37.565 1.00 31.89 108 ALA A O 1
ATOM 847 N N . PRO A 1 109 ? 5.378 2.443 38.967 1.00 34.09 109 PRO A N 1
ATOM 848 C CA . PRO A 1 109 ? 5.965 3.096 40.115 1.00 34.09 109 PRO A CA 1
ATOM 849 C C . PRO A 1 109 ? 7.478 2.984 39.955 1.00 34.09 109 PRO A C 1
ATOM 851 O O . PRO A 1 109 ? 8.039 1.896 39.783 1.00 34.09 109 PRO A O 1
ATOM 854 N N . GLY A 1 110 ? 8.133 4.146 39.953 1.00 35.59 110 GLY A N 1
ATOM 855 C CA . GLY A 1 110 ? 9.580 4.257 39.903 1.00 35.59 110 GLY A CA 1
ATOM 856 C C . GLY A 1 110 ? 10.235 3.298 40.893 1.00 35.59 110 GLY A C 1
ATOM 857 O O . GLY A 1 110 ? 9.699 3.034 41.967 1.00 35.59 110 GLY A O 1
ATOM 858 N N . ARG A 1 111 ? 11.402 2.770 40.505 1.00 35.72 111 ARG A N 1
ATOM 859 C CA . ARG A 1 111 ? 12.294 1.930 41.322 1.00 35.72 111 ARG A CA 1
ATOM 860 C C . ARG A 1 111 ? 12.268 2.336 42.804 1.00 35.72 111 ARG A C 1
ATOM 862 O O . ARG A 1 111 ? 13.036 3.187 43.241 1.00 35.72 111 ARG A O 1
ATOM 869 N N . GLY A 1 112 ? 11.431 1.658 43.578 1.00 31.02 112 GLY A N 1
ATOM 870 C CA . GLY A 1 112 ? 11.292 1.809 45.017 1.00 31.02 112 GLY A CA 1
ATOM 871 C C . GLY A 1 112 ? 11.140 0.422 45.619 1.00 31.02 112 GLY A C 1
ATOM 872 O O . GLY A 1 112 ? 10.175 -0.284 45.356 1.00 31.02 112 GLY A O 1
ATOM 873 N N . LYS A 1 113 ? 12.162 -0.011 46.356 1.00 34.84 113 LYS A N 1
ATOM 874 C CA . LYS A 1 113 ? 12.283 -1.344 46.958 1.00 34.84 113 LYS A CA 1
ATOM 875 C C . LYS A 1 113 ? 11.078 -1.676 47.850 1.00 34.84 113 LYS A C 1
ATOM 877 O O . LYS A 1 113 ? 10.810 -0.950 48.799 1.00 34.84 113 LYS A O 1
ATOM 882 N N . GLY A 1 114 ? 10.459 -2.836 47.629 1.00 31.81 114 GLY A N 1
ATOM 883 C CA . GLY A 1 114 ? 9.512 -3.424 48.579 1.00 31.81 114 GLY A CA 1
ATOM 884 C C . GLY A 1 114 ? 8.740 -4.609 48.007 1.00 31.81 114 GLY A C 1
ATOM 885 O O . GLY A 1 114 ? 7.600 -4.459 47.595 1.00 31.81 114 GLY A O 1
ATOM 886 N N . ARG A 1 115 ? 9.351 -5.801 47.984 1.00 40.38 115 ARG A N 1
ATOM 887 C CA . ARG A 1 115 ? 8.645 -7.060 47.689 1.00 40.38 115 ARG A CA 1
ATOM 888 C C . ARG A 1 115 ? 7.565 -7.307 48.752 1.00 40.38 115 ARG A C 1
ATOM 890 O O . ARG A 1 115 ? 7.905 -7.485 49.920 1.00 40.38 115 ARG A O 1
ATOM 897 N N . LYS A 1 116 ? 6.302 -7.427 48.344 1.00 37.88 116 LYS A N 1
ATOM 898 C CA . LYS A 1 116 ? 5.314 -8.276 49.023 1.00 37.88 116 LYS A CA 1
ATOM 899 C C . LYS A 1 116 ? 4.715 -9.218 47.985 1.00 37.88 116 LYS A C 1
ATOM 901 O O . LYS A 1 116 ? 4.287 -8.774 46.928 1.00 37.88 116 LYS A O 1
ATOM 906 N N . ALA A 1 117 ? 4.788 -10.512 48.280 1.00 41.53 117 ALA A N 1
ATOM 907 C CA . ALA A 1 117 ? 4.322 -11.591 47.425 1.00 41.53 117 ALA A CA 1
ATOM 908 C C . ALA A 1 117 ? 2.789 -11.561 47.338 1.00 41.53 117 ALA A C 1
ATOM 910 O O . ALA A 1 117 ? 2.112 -11.843 48.328 1.00 41.53 117 ALA A O 1
ATOM 911 N N . ALA A 1 118 ? 2.259 -11.196 46.171 1.00 41.34 118 ALA A N 1
ATOM 912 C CA . ALA A 1 118 ? 0.889 -11.507 45.794 1.00 41.34 118 ALA A CA 1
ATOM 913 C C . ALA A 1 118 ? 0.834 -12.981 45.357 1.00 41.34 118 ALA A C 1
ATOM 915 O O . ALA A 1 118 ? 1.775 -13.502 44.762 1.00 41.34 118 ALA A O 1
ATOM 916 N N . SER A 1 119 ? -0.230 -13.690 45.728 1.00 44.81 119 SER A N 1
ATOM 917 C CA . SER A 1 119 ? -0.430 -15.092 45.354 1.00 44.81 119 SER A CA 1
ATOM 918 C C . SER A 1 119 ? -0.760 -15.216 43.862 1.00 44.81 119 SER A C 1
ATOM 920 O O . SER A 1 119 ? -1.657 -14.516 43.391 1.00 44.81 119 SER A O 1
ATOM 922 N N . GLU A 1 120 ? -0.140 -16.171 43.167 1.00 50.97 120 GLU A N 1
ATOM 923 C CA . GLU A 1 120 ? -0.286 -16.442 41.721 1.00 50.97 120 GLU A CA 1
ATOM 924 C C . GLU A 1 120 ? -1.756 -16.572 41.249 1.00 50.97 120 GLU A C 1
ATOM 926 O O . GLU A 1 120 ? -2.109 -16.185 40.137 1.00 50.97 120 GLU A O 1
ATOM 931 N N . ALA A 1 121 ? -2.660 -17.053 42.112 1.00 42.16 121 ALA A N 1
ATOM 932 C CA . ALA A 1 121 ? -4.091 -17.182 41.811 1.00 42.16 121 ALA A CA 1
ATOM 933 C C . ALA A 1 121 ? -4.862 -15.842 41.794 1.00 42.16 121 ALA A C 1
ATOM 935 O O . ALA A 1 121 ? -5.905 -15.736 41.144 1.00 42.16 121 ALA A O 1
ATOM 936 N N . GLY A 1 122 ? -4.368 -14.827 42.512 1.00 47.09 122 GLY A N 1
ATOM 937 C CA . GLY A 1 122 ? -4.912 -13.465 42.500 1.00 47.09 122 GLY A CA 1
ATOM 938 C C . GLY A 1 122 ? -4.494 -12.710 41.240 1.00 47.09 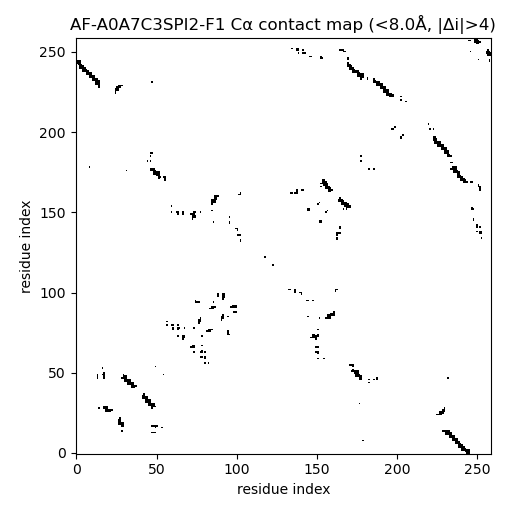122 GLY A C 1
ATOM 939 O O . GLY A 1 122 ? -5.342 -12.129 40.567 1.00 47.09 122 GLY A O 1
ATOM 940 N N . GLU A 1 123 ? -3.221 -12.841 40.859 1.00 50.59 123 GLU A N 1
ATOM 941 C CA . GLU A 1 123 ? -2.666 -12.272 39.625 1.00 50.59 123 GLU A CA 1
ATOM 942 C C . GLU A 1 123 ? -3.337 -12.867 38.376 1.00 50.59 123 GLU A C 1
ATOM 944 O O . GLU A 1 123 ? -3.669 -12.136 37.446 1.00 50.59 123 GLU A O 1
ATOM 949 N N . ALA A 1 124 ? -3.642 -14.172 38.373 1.00 47.31 124 ALA A N 1
ATOM 950 C CA . ALA A 1 124 ? -4.356 -14.823 37.271 1.00 47.31 124 ALA A CA 1
ATOM 951 C C . ALA A 1 124 ? -5.809 -14.328 37.102 1.00 47.31 124 ALA A C 1
ATOM 953 O O . ALA A 1 124 ? -6.280 -14.155 35.975 1.00 47.31 124 ALA A O 1
ATOM 954 N N . ARG A 1 125 ? -6.530 -14.065 38.204 1.00 55.25 125 ARG A N 1
ATOM 955 C CA . ARG A 1 125 ? -7.903 -13.524 38.155 1.00 55.25 125 ARG A CA 1
ATOM 956 C C . ARG A 1 125 ? -7.923 -12.060 37.719 1.00 55.25 125 ARG A C 1
ATOM 958 O O . ARG A 1 125 ? -8.754 -11.685 36.894 1.00 55.25 125 ARG A O 1
ATOM 965 N N . GLU A 1 126 ? -6.990 -11.252 38.204 1.00 54.91 126 GLU A N 1
ATOM 966 C CA . GLU A 1 126 ? -6.868 -9.845 37.814 1.00 54.91 126 GLU A CA 1
ATOM 967 C C . GLU A 1 126 ? -6.413 -9.689 36.351 1.00 54.91 126 GLU A C 1
ATOM 969 O O . GLU A 1 126 ? -6.964 -8.873 35.608 1.00 54.91 126 GLU A O 1
ATOM 974 N N . ALA A 1 127 ? -5.510 -10.560 35.885 1.00 60.69 127 ALA A N 1
ATOM 975 C CA . ALA A 1 127 ? -5.117 -10.649 34.480 1.00 60.69 127 ALA A CA 1
ATOM 976 C C . ALA A 1 127 ? -6.290 -11.041 33.564 1.00 60.69 127 ALA A C 1
ATOM 978 O O . ALA A 1 127 ? -6.429 -10.467 32.484 1.00 60.69 127 ALA A O 1
ATOM 979 N N . SER A 1 128 ? -7.166 -11.959 33.999 1.00 61.31 128 SER A N 1
ATOM 980 C CA . SER A 1 128 ? -8.342 -12.365 33.213 1.00 61.31 128 SER A CA 1
ATOM 981 C C . SER A 1 128 ? -9.353 -11.223 33.022 1.00 61.31 128 SER A C 1
ATOM 983 O O . SER A 1 128 ? -9.760 -10.950 31.895 1.00 61.31 128 SER A O 1
ATOM 985 N N . GLY A 1 129 ? -9.660 -10.459 34.079 1.00 68.69 129 GLY A N 1
ATOM 986 C CA . GLY A 1 129 ? -10.545 -9.292 33.980 1.00 68.69 129 GLY A CA 1
ATOM 987 C C . GLY A 1 129 ? -9.929 -8.111 33.215 1.00 68.69 129 GLY A C 1
ATOM 988 O O . GLY A 1 129 ? -10.646 -7.338 32.577 1.00 68.69 129 GLY A O 1
ATOM 989 N N . LYS A 1 130 ? -8.596 -7.963 33.237 1.00 73.00 130 LYS A N 1
ATOM 990 C CA . LYS A 1 130 ? -7.875 -6.969 32.423 1.00 73.00 130 LYS A CA 1
ATOM 991 C C . LYS A 1 130 ? -7.882 -7.343 30.936 1.00 73.00 130 LYS A C 1
ATOM 993 O O . LYS A 1 130 ? -8.053 -6.461 30.095 1.00 73.00 130 LYS A O 1
ATOM 998 N N . ALA A 1 131 ? -7.750 -8.631 30.614 1.00 74.31 131 ALA A N 1
ATOM 999 C CA . ALA A 1 131 ? -7.801 -9.134 29.243 1.00 74.31 131 ALA A CA 1
ATOM 1000 C C . ALA A 1 131 ? -9.181 -8.925 28.597 1.00 74.31 131 ALA A C 1
ATOM 1002 O O . ALA A 1 131 ? -9.254 -8.444 27.469 1.00 74.31 131 ALA A O 1
ATOM 1003 N N . GLU A 1 132 ? -10.273 -9.195 29.317 1.00 80.69 132 GLU A N 1
ATOM 1004 C CA . GLU A 1 132 ? -11.636 -8.957 28.813 1.00 80.69 132 GLU A CA 1
ATOM 1005 C C . GLU A 1 132 ? -11.883 -7.475 28.487 1.00 80.69 132 GLU A C 1
ATOM 1007 O O . GLU A 1 132 ? -12.396 -7.149 27.416 1.00 80.69 132 GLU A O 1
ATOM 1012 N N . LYS A 1 133 ? -11.427 -6.562 29.355 1.00 82.06 133 LYS A N 1
ATOM 1013 C CA . LYS A 1 133 ? -11.523 -5.110 29.117 1.00 82.06 133 LYS A CA 1
ATOM 1014 C C . LYS A 1 133 ? -10.695 -4.647 27.916 1.00 82.06 133 LYS A C 1
ATOM 1016 O O . LYS A 1 133 ? -11.134 -3.764 27.183 1.00 82.06 133 LYS A O 1
ATOM 1021 N N . LEU A 1 134 ? -9.514 -5.232 27.699 1.00 83.31 134 LEU A N 1
ATOM 1022 C CA . LEU A 1 134 ? -8.678 -4.948 26.524 1.00 83.31 134 LEU A CA 1
ATOM 1023 C C . LEU A 1 134 ? -9.356 -5.402 25.225 1.00 83.31 134 LEU A C 1
ATOM 1025 O O . LEU A 1 134 ? -9.334 -4.665 24.242 1.00 83.31 134 LEU A O 1
ATOM 1029 N N . ILE A 1 135 ? -9.991 -6.578 25.229 1.00 85.38 135 ILE A N 1
ATOM 1030 C CA . ILE A 1 135 ? -10.729 -7.109 24.074 1.00 85.38 135 ILE A CA 1
ATOM 1031 C C . ILE A 1 135 ? -11.922 -6.207 23.737 1.00 85.38 135 ILE A C 1
ATOM 1033 O O . ILE A 1 135 ? -12.127 -5.862 22.574 1.00 85.38 135 ILE A O 1
ATOM 1037 N N . GLU A 1 136 ? -12.683 -5.780 24.745 1.00 86.62 136 GLU A N 1
ATOM 1038 C CA . GLU A 1 136 ? -13.818 -4.876 24.541 1.00 86.62 136 GLU A CA 1
ATOM 1039 C C . GLU A 1 136 ? -13.369 -3.502 24.013 1.00 86.62 136 GLU A C 1
ATOM 1041 O O . GLU A 1 136 ? -13.991 -2.948 23.104 1.00 86.62 136 GLU A O 1
ATOM 1046 N N . ALA A 1 137 ? -12.268 -2.957 24.541 1.00 87.44 137 ALA A N 1
ATOM 1047 C CA . ALA A 1 137 ? -11.684 -1.711 24.051 1.00 87.44 137 ALA A CA 1
ATOM 1048 C C . ALA A 1 137 ? -11.213 -1.837 22.591 1.00 87.44 137 ALA A C 1
ATOM 1050 O O . ALA A 1 137 ? -11.495 -0.952 21.782 1.00 87.44 137 ALA A O 1
ATOM 1051 N N . ALA A 1 138 ? -10.572 -2.951 22.230 1.00 88.81 138 ALA A N 1
ATOM 1052 C CA . ALA A 1 138 ? -10.126 -3.214 20.866 1.00 88.81 138 ALA A CA 1
ATOM 1053 C C . ALA A 1 138 ? -11.291 -3.324 19.867 1.00 88.81 138 ALA A C 1
ATOM 1055 O O . ALA A 1 138 ? -11.220 -2.754 18.779 1.00 88.81 138 ALA A O 1
ATOM 1056 N N . LEU A 1 139 ? -12.386 -3.993 20.251 1.00 90.31 139 LEU A N 1
ATOM 1057 C CA . LEU A 1 139 ? -13.607 -4.070 19.439 1.00 90.31 139 LEU A CA 1
ATOM 1058 C C . LEU A 1 139 ? -14.215 -2.692 19.188 1.00 90.31 139 LEU A C 1
ATOM 1060 O O . LEU A 1 139 ? -14.604 -2.391 18.065 1.00 90.31 139 LEU A O 1
ATOM 1064 N N . LYS A 1 140 ? -14.279 -1.843 20.219 1.00 90.56 140 LYS A N 1
ATOM 1065 C CA . LYS A 1 140 ? -14.807 -0.477 20.086 1.00 90.56 140 LYS A CA 1
ATOM 1066 C C . LYS A 1 140 ? -13.954 0.376 19.149 1.00 90.56 140 LYS A C 1
ATOM 1068 O O . LYS A 1 140 ? -14.510 1.147 18.371 1.00 90.56 140 LYS A O 1
ATOM 1073 N N . ILE A 1 141 ? -12.629 0.227 19.205 1.00 90.69 141 ILE A N 1
ATOM 1074 C CA . ILE A 1 141 ? -11.704 0.912 18.291 1.00 90.69 141 ILE A CA 1
ATOM 1075 C C . ILE A 1 141 ? -11.952 0.452 16.850 1.00 90.69 141 ILE A C 1
ATOM 1077 O O . ILE A 1 141 ? -12.167 1.293 15.980 1.00 90.69 141 ILE A O 1
ATOM 1081 N N . GLU A 1 142 ? -11.982 -0.863 16.598 1.00 92.19 142 GLU A N 1
ATOM 1082 C CA . GLU A 1 142 ? -12.230 -1.402 15.253 1.00 92.19 142 GLU A CA 1
ATOM 1083 C C . GLU A 1 142 ? -13.609 -0.976 14.713 1.00 92.19 142 GLU A C 1
ATOM 1085 O O . GLU A 1 142 ? -13.695 -0.495 13.584 1.00 92.19 142 GLU A O 1
ATOM 1090 N N . ASP A 1 143 ? -14.669 -1.068 15.524 1.00 92.44 143 ASP A N 1
ATOM 1091 C CA . ASP A 1 143 ? -16.028 -0.659 15.140 1.00 92.44 143 ASP A CA 1
ATOM 1092 C C . ASP A 1 143 ? -16.108 0.826 14.773 1.00 92.44 143 ASP A C 1
ATOM 1094 O O . ASP A 1 143 ? -16.661 1.187 13.732 1.00 92.44 143 ASP A O 1
ATOM 1098 N N . THR A 1 144 ? -15.505 1.691 15.592 1.00 92.62 144 THR A N 1
ATOM 1099 C CA . THR A 1 144 ? -15.517 3.139 15.355 1.00 92.62 144 THR A CA 1
ATOM 1100 C C . THR A 1 144 ? -14.794 3.487 14.056 1.00 92.62 144 THR A C 1
ATOM 1102 O O . THR A 1 144 ? -15.298 4.293 13.272 1.00 92.62 144 THR A O 1
ATOM 1105 N N . ILE A 1 145 ? -13.643 2.855 13.802 1.00 92.44 145 ILE A N 1
ATOM 1106 C CA . ILE A 1 145 ? -12.843 3.094 12.597 1.00 92.44 145 ILE A CA 1
ATOM 1107 C C . ILE A 1 145 ? -13.595 2.642 11.341 1.00 92.44 145 ILE A C 1
ATOM 1109 O O . ILE A 1 145 ? -13.726 3.427 10.401 1.00 92.44 145 ILE A O 1
ATOM 1113 N N . ILE A 1 146 ? -14.133 1.416 11.332 1.00 91.88 146 ILE A N 1
ATOM 1114 C CA . ILE A 1 146 ? -14.853 0.861 10.173 1.00 91.88 146 ILE A CA 1
ATOM 1115 C C . ILE A 1 146 ? -16.092 1.703 9.847 1.00 91.88 146 ILE A C 1
ATOM 1117 O O . ILE A 1 146 ? -16.355 1.995 8.682 1.00 91.88 146 ILE A O 1
ATOM 1121 N N . ARG A 1 147 ? -16.839 2.146 10.868 1.00 90.94 147 ARG A N 1
ATOM 1122 C CA . ARG A 1 147 ? -18.051 2.959 10.679 1.00 90.94 147 ARG A CA 1
ATOM 1123 C C . ARG A 1 147 ? -17.776 4.373 10.185 1.00 90.94 147 ARG A C 1
ATOM 1125 O O . ARG A 1 147 ? -18.636 4.938 9.520 1.00 90.94 147 ARG A O 1
ATOM 1132 N N . LYS A 1 148 ? -16.638 4.968 10.553 1.00 91.69 148 LYS A N 1
ATOM 1133 C CA . LYS A 1 148 ? -16.311 6.365 10.222 1.00 91.69 148 LYS A CA 1
ATOM 1134 C C . LYS A 1 148 ? -15.424 6.503 8.988 1.00 91.69 148 LYS A C 1
ATOM 1136 O O . LYS A 1 148 ? -15.423 7.567 8.370 1.00 91.69 148 LYS A O 1
ATOM 1141 N N . CYS A 1 149 ? -14.674 5.469 8.610 1.00 93.06 149 CYS A N 1
ATOM 1142 C CA . CYS A 1 149 ? -13.729 5.546 7.503 1.00 93.06 149 CYS A CA 1
ATOM 1143 C C . CYS A 1 149 ? -13.725 4.284 6.627 1.00 93.06 149 CYS A C 1
ATOM 1145 O O . CYS A 1 149 ? -13.059 3.293 6.926 1.00 93.06 149 CYS A O 1
ATOM 1147 N N . ALA A 1 150 ? -14.363 4.379 5.457 1.00 93.12 150 ALA A N 1
ATOM 1148 C CA . ALA A 1 150 ? -14.365 3.308 4.457 1.00 93.12 150 ALA A CA 1
ATOM 1149 C C . ALA A 1 150 ? -12.960 3.002 3.888 1.00 93.12 150 ALA A C 1
ATOM 1151 O O . ALA A 1 150 ? -12.661 1.874 3.499 1.00 93.12 150 ALA A O 1
ATOM 1152 N N . VAL A 1 151 ? -12.065 3.997 3.854 1.00 94.31 151 VAL A N 1
ATOM 1153 C CA . VAL A 1 151 ? -10.682 3.815 3.375 1.00 94.31 151 VAL A CA 1
ATOM 1154 C C . VAL A 1 151 ? -9.855 2.989 4.364 1.00 94.31 151 VAL A C 1
ATOM 1156 O O . VAL A 1 151 ? -9.048 2.170 3.932 1.00 94.31 151 VAL A O 1
ATOM 1159 N N . GLU A 1 152 ? -10.052 3.168 5.673 1.00 94.31 152 GLU A N 1
ATOM 1160 C CA . GLU A 1 152 ? -9.391 2.357 6.710 1.00 94.31 152 GLU A CA 1
ATOM 1161 C C . GLU A 1 152 ? -10.003 0.953 6.805 1.00 94.31 152 GLU A C 1
ATOM 1163 O O . GLU A 1 152 ? -9.279 -0.011 7.052 1.00 94.31 152 GLU A O 1
ATOM 1168 N N . ASP A 1 153 ? -11.302 0.815 6.525 1.00 94.38 153 ASP A N 1
ATOM 1169 C CA . ASP A 1 153 ? -11.966 -0.485 6.407 1.00 94.38 153 ASP A CA 1
ATOM 1170 C C . ASP A 1 153 ? -11.350 -1.338 5.280 1.00 94.38 153 ASP A C 1
ATOM 1172 O O . ASP A 1 153 ? -10.887 -2.457 5.520 1.00 94.38 153 ASP A O 1
ATOM 1176 N N . VAL A 1 154 ? -11.258 -0.789 4.063 1.00 93.81 154 VAL A N 1
ATOM 1177 C CA . VAL A 1 154 ? -10.722 -1.506 2.891 1.00 93.81 154 VAL A CA 1
ATOM 1178 C C . VAL A 1 154 ? -9.193 -1.569 2.902 1.00 93.81 154 VAL A C 1
ATOM 1180 O O . VAL A 1 154 ? -8.606 -2.606 2.601 1.00 93.81 154 VAL A O 1
ATOM 1183 N N . GLY A 1 155 ? -8.529 -0.456 3.210 1.00 92.25 155 GLY A N 1
ATOM 1184 C CA . GLY A 1 155 ? -7.074 -0.307 3.143 1.00 92.25 155 GLY A CA 1
ATOM 1185 C C . GLY A 1 155 ? -6.332 -0.781 4.391 1.00 92.25 155 GLY A C 1
ATOM 1186 O O . GLY A 1 155 ? -5.098 -0.731 4.409 1.00 92.25 155 GLY A O 1
ATOM 1187 N N . GLY A 1 156 ? -7.055 -1.205 5.428 1.00 93.94 156 GLY A N 1
ATOM 1188 C CA . GLY A 1 156 ? -6.502 -1.621 6.712 1.00 93.94 156 GLY A CA 1
ATOM 1189 C C . GLY A 1 156 ? -5.862 -0.476 7.499 1.00 93.94 156 GLY A C 1
ATOM 1190 O O . GLY A 1 156 ? -5.586 0.606 6.971 1.00 93.94 156 GLY A O 1
ATOM 1191 N N . PHE A 1 157 ? -5.584 -0.748 8.771 1.00 94.38 157 PHE A N 1
ATOM 1192 C CA . PHE A 1 157 ? -4.956 0.184 9.703 1.00 94.38 157 PHE A CA 1
ATOM 1193 C C . PHE A 1 157 ? -4.169 -0.573 10.780 1.00 94.38 157 PHE A C 1
ATOM 1195 O O . PHE A 1 157 ? -4.337 -1.780 10.978 1.00 94.38 157 PHE A O 1
ATOM 1202 N N . LEU A 1 158 ? -3.298 0.146 11.482 1.00 93.75 158 LEU A N 1
ATOM 1203 C CA . LEU A 1 158 ? -2.568 -0.366 12.636 1.00 93.75 158 LEU A CA 1
ATOM 1204 C C . LEU A 1 158 ? -2.562 0.709 13.716 1.00 93.75 158 LEU A C 1
ATOM 1206 O O . LEU A 1 158 ? -1.797 1.661 13.615 1.00 93.75 158 LEU A O 1
ATOM 1210 N N . TYR A 1 159 ? -3.387 0.532 14.741 1.00 92.19 159 TYR A N 1
ATOM 1211 C CA . TYR A 1 159 ? -3.342 1.334 15.955 1.00 92.19 159 TYR A CA 1
ATOM 1212 C C . TYR A 1 159 ? -2.251 0.771 16.869 1.00 92.19 159 TYR A C 1
ATOM 1214 O O . TYR A 1 159 ? -2.345 -0.368 17.331 1.00 92.19 159 TYR A O 1
ATOM 1222 N N . ALA A 1 160 ? -1.183 1.545 17.060 1.00 88.75 160 ALA A N 1
ATOM 1223 C CA . ALA A 1 160 ? 0.044 1.098 17.711 1.00 88.75 160 ALA A CA 1
ATOM 1224 C C . ALA A 1 160 ? 0.023 1.218 19.246 1.00 88.75 160 ALA A C 1
ATOM 1226 O O . ALA A 1 160 ? 0.863 0.605 19.902 1.00 88.75 160 ALA A O 1
ATOM 1227 N N . GLU A 1 161 ? -0.924 1.973 19.802 1.00 87.25 161 GLU A N 1
ATOM 1228 C CA . GLU A 1 161 ? -1.086 2.193 21.248 1.00 87.25 161 GLU A CA 1
ATOM 1229 C C . GLU A 1 161 ? -1.737 0.987 21.948 1.00 87.25 161 GLU A C 1
ATOM 1231 O O . GLU A 1 161 ? -2.055 -0.011 21.309 1.00 87.25 161 GLU A O 1
ATOM 1236 N N . GLU A 1 162 ? -1.964 1.063 23.263 1.00 82.19 162 GLU A N 1
ATOM 1237 C CA . GLU A 1 162 ? -2.680 0.026 24.015 1.00 82.19 162 GLU A CA 1
ATOM 1238 C C . GLU A 1 162 ? -4.195 0.307 24.112 1.00 82.19 162 GLU A C 1
ATOM 1240 O O . GLU A 1 162 ? -4.588 1.366 24.610 1.00 82.19 162 GLU A O 1
ATOM 1245 N N . PRO A 1 163 ? -5.069 -0.647 23.726 1.00 86.88 163 PRO A N 1
ATOM 1246 C CA . PRO A 1 163 ? -4.764 -1.950 23.121 1.00 86.88 163 PRO A CA 1
ATOM 1247 C C . PRO A 1 163 ? -4.306 -1.828 21.660 1.00 86.88 163 PRO A C 1
ATOM 1249 O O . PRO A 1 163 ? -4.890 -1.065 20.896 1.00 86.88 163 PRO A O 1
ATOM 1252 N N . ASN A 1 164 ? -3.316 -2.631 21.256 1.00 89.69 164 ASN A N 1
ATOM 1253 C CA . ASN A 1 164 ? -2.839 -2.647 19.871 1.00 89.69 164 ASN A CA 1
ATOM 1254 C C . ASN A 1 164 ? -3.897 -3.302 18.986 1.00 89.69 164 ASN A C 1
ATOM 1256 O O . ASN A 1 164 ? -4.277 -4.441 19.250 1.00 89.69 164 ASN A O 1
ATOM 1260 N N . VAL A 1 165 ? -4.363 -2.604 17.951 1.00 91.38 165 VAL A N 1
ATOM 1261 C CA . VAL A 1 165 ? -5.392 -3.115 17.037 1.00 91.38 165 VAL A CA 1
ATOM 1262 C C . VAL A 1 165 ? -4.860 -3.071 15.619 1.00 91.38 165 VAL A C 1
ATOM 1264 O O . VAL A 1 165 ? -4.497 -2.014 15.105 1.00 91.38 165 VAL A O 1
ATOM 1267 N N . LYS A 1 166 ? -4.843 -4.228 14.961 1.00 92.94 166 LYS A N 1
ATOM 1268 C CA . LYS A 1 166 ? -4.402 -4.358 13.575 1.00 92.94 166 LYS A CA 1
ATOM 1269 C C . LYS A 1 166 ? -5.528 -4.883 12.704 1.00 92.94 166 LYS A C 1
ATOM 1271 O O . LYS A 1 166 ? -6.057 -5.961 12.958 1.00 92.94 166 LYS A O 1
ATOM 1276 N N . ARG A 1 167 ? -5.777 -4.184 11.602 1.00 92.94 167 ARG A N 1
ATOM 1277 C CA . ARG A 1 167 ? -6.622 -4.643 10.506 1.00 92.94 167 ARG A CA 1
ATOM 1278 C C . ARG A 1 167 ? -5.788 -4.796 9.243 1.00 92.94 167 ARG A C 1
ATOM 1280 O O . ARG A 1 167 ? -5.137 -3.855 8.791 1.00 92.94 167 ARG A O 1
ATOM 1287 N N . THR A 1 168 ? -5.805 -5.990 8.664 1.00 93.38 168 THR A N 1
ATOM 1288 C CA . THR A 1 168 ? -5.117 -6.260 7.397 1.00 93.38 168 THR A CA 1
ATOM 1289 C C . THR A 1 168 ? -5.901 -5.647 6.236 1.00 93.38 168 THR A C 1
ATOM 1291 O O . THR A 1 168 ? -7.126 -5.712 6.214 1.00 93.38 168 THR A O 1
ATOM 1294 N N . SER A 1 169 ? -5.195 -5.056 5.270 1.00 93.88 169 SER A N 1
ATOM 1295 C CA . SER A 1 169 ? -5.805 -4.502 4.056 1.00 93.88 169 SER A CA 1
ATOM 1296 C C . SER A 1 169 ? -6.526 -5.587 3.251 1.00 93.88 169 SER A C 1
ATOM 1298 O O . SER A 1 169 ? -5.969 -6.656 3.006 1.00 93.88 169 SER A O 1
ATOM 1300 N N . CYS A 1 170 ? -7.739 -5.285 2.790 1.00 94.00 170 CYS A N 1
ATOM 1301 C CA . CYS A 1 170 ? -8.495 -6.112 1.849 1.00 94.00 170 CYS A CA 1
ATOM 1302 C C . CYS A 1 170 ? -7.924 -6.025 0.425 1.00 94.00 170 CYS A C 1
ATOM 1304 O O . CYS A 1 170 ? -8.139 -6.922 -0.387 1.00 94.00 170 CYS A O 1
ATOM 1306 N N . PHE A 1 171 ? -7.187 -4.951 0.122 1.00 94.81 171 PHE A N 1
ATOM 1307 C CA . PHE A 1 171 ? -6.439 -4.788 -1.122 1.00 94.81 171 PHE A CA 1
ATOM 1308 C C . PHE A 1 171 ? -4.974 -5.180 -0.920 1.00 94.81 171 PHE A C 1
ATOM 1310 O O . PHE A 1 171 ? -4.290 -4.626 -0.056 1.00 94.81 171 PHE A O 1
ATOM 1317 N N . SER A 1 172 ? -4.487 -6.110 -1.735 1.00 93.94 172 SER A N 1
ATOM 1318 C CA . SER A 1 172 ? -3.103 -6.573 -1.741 1.00 93.94 172 SER A CA 1
ATOM 1319 C C . SER A 1 172 ? -2.466 -6.305 -3.096 1.00 93.94 172 SER A C 1
ATOM 1321 O O . SER A 1 172 ? -3.043 -6.583 -4.147 1.00 93.94 172 SER A O 1
ATOM 1323 N N . THR A 1 173 ? -1.248 -5.778 -3.076 1.00 94.50 173 THR A N 1
ATOM 1324 C CA . THR A 1 173 ? -0.460 -5.544 -4.284 1.00 94.50 173 THR A CA 1
ATOM 1325 C C . THR A 1 173 ? 0.992 -5.905 -4.034 1.00 94.50 173 THR A C 1
ATOM 1327 O O . THR A 1 173 ? 1.547 -5.636 -2.969 1.00 94.50 173 THR A O 1
ATOM 1330 N N . GLY A 1 174 ? 1.600 -6.529 -5.037 1.00 91.06 174 GLY A N 1
ATOM 1331 C CA . GLY A 1 174 ? 3.025 -6.829 -5.046 1.00 91.06 174 GLY A CA 1
ATOM 1332 C C . GLY A 1 174 ? 3.855 -5.660 -5.568 1.00 91.06 174 GLY A C 1
ATOM 1333 O O . GLY A 1 174 ? 3.330 -4.620 -5.970 1.00 91.06 174 GLY A O 1
ATOM 1334 N N . TYR A 1 175 ? 5.167 -5.868 -5.603 1.00 91.00 175 TYR A N 1
ATOM 1335 C CA . TYR A 1 175 ? 6.068 -5.011 -6.362 1.00 91.00 175 TYR A CA 1
ATOM 1336 C C . TYR A 1 175 ? 5.827 -5.194 -7.858 1.00 91.00 175 TYR A C 1
ATOM 1338 O O . TYR A 1 175 ? 5.697 -6.322 -8.337 1.00 91.00 175 TYR A O 1
ATOM 1346 N N . MET A 1 176 ? 5.845 -4.092 -8.604 1.00 91.44 176 MET A N 1
ATOM 1347 C CA . MET A 1 176 ? 5.924 -4.161 -10.057 1.00 91.44 176 MET A CA 1
ATOM 1348 C C . MET A 1 176 ? 7.391 -4.140 -10.461 1.00 91.44 176 MET A C 1
ATOM 1350 O O . MET A 1 176 ? 8.112 -3.177 -10.193 1.00 91.44 176 MET A O 1
ATOM 1354 N N . ILE A 1 177 ? 7.819 -5.207 -11.125 1.00 91.19 177 ILE A N 1
ATOM 1355 C CA . ILE A 1 177 ? 9.176 -5.369 -11.651 1.00 91.19 177 ILE A CA 1
ATOM 1356 C C . ILE A 1 177 ? 9.119 -5.661 -13.154 1.00 91.19 177 ILE A C 1
ATOM 1358 O O . ILE A 1 177 ? 8.083 -6.133 -13.641 1.00 91.19 177 ILE A O 1
ATOM 1362 N N . PRO A 1 178 ? 10.199 -5.401 -13.908 1.00 91.69 178 PRO A N 1
ATOM 1363 C CA . PRO A 1 178 ? 10.283 -5.806 -15.299 1.00 91.69 178 PRO A CA 1
ATOM 1364 C C . PRO A 1 178 ? 10.095 -7.315 -15.451 1.00 91.69 178 PRO A C 1
ATOM 1366 O O . PRO A 1 178 ? 10.533 -8.106 -14.611 1.00 91.69 178 PRO A O 1
ATOM 1369 N N . VAL A 1 179 ? 9.434 -7.720 -16.533 1.00 92.69 179 VAL A N 1
ATOM 1370 C CA . VAL A 1 179 ? 9.275 -9.139 -16.870 1.00 92.69 179 VAL A CA 1
ATOM 1371 C C . VAL A 1 179 ? 10.634 -9.788 -17.145 1.00 92.69 179 VAL A C 1
ATOM 1373 O O . VAL A 1 179 ? 11.581 -9.116 -17.559 1.00 92.69 179 VAL A O 1
ATOM 1376 N N . ARG A 1 180 ? 10.734 -11.108 -16.949 1.00 89.25 180 ARG A N 1
ATOM 1377 C CA . ARG A 1 180 ? 11.996 -11.861 -17.063 1.00 89.25 180 ARG A CA 1
ATOM 1378 C C . ARG A 1 180 ? 12.713 -11.611 -18.393 1.00 89.25 180 ARG A C 1
ATOM 1380 O O . ARG A 1 180 ? 13.921 -11.404 -18.415 1.00 89.25 180 ARG A O 1
ATOM 1387 N N . GLU A 1 181 ? 11.965 -11.610 -19.486 1.00 89.00 181 GLU A N 1
ATOM 1388 C CA . GLU A 1 181 ? 12.453 -11.384 -20.845 1.00 89.00 181 GLU A CA 1
ATOM 1389 C C . GLU A 1 181 ? 12.982 -9.958 -21.075 1.00 89.00 181 GLU A C 1
ATOM 1391 O O . GLU A 1 181 ? 13.820 -9.752 -21.949 1.00 89.00 181 GLU A O 1
ATOM 1396 N N . ALA A 1 182 ? 12.550 -8.986 -20.265 1.00 88.31 182 ALA A N 1
ATOM 1397 C CA . ALA A 1 182 ? 12.992 -7.599 -20.350 1.00 88.31 182 ALA A CA 1
ATOM 1398 C C . ALA A 1 182 ? 14.209 -7.295 -19.457 1.00 88.31 182 ALA A C 1
ATOM 1400 O O . ALA A 1 182 ? 14.828 -6.246 -19.627 1.00 88.31 182 ALA A O 1
ATOM 1401 N N . LEU A 1 183 ? 14.594 -8.186 -18.532 1.00 86.38 183 LEU A N 1
ATOM 1402 C CA . LEU A 1 183 ? 15.662 -7.918 -17.552 1.00 86.38 183 LEU A CA 1
ATOM 1403 C C . LEU A 1 183 ? 17.002 -7.559 -18.212 1.00 86.38 183 LEU A C 1
ATOM 1405 O O . LEU A 1 183 ? 17.695 -6.670 -17.733 1.00 86.38 183 LEU A O 1
ATOM 1409 N N . ARG A 1 184 ? 17.344 -8.210 -19.332 1.00 81.75 184 ARG A N 1
ATOM 1410 C CA . ARG A 1 184 ? 18.603 -7.970 -20.065 1.00 81.75 184 ARG A CA 1
ATOM 1411 C C . ARG A 1 184 ? 18.612 -6.671 -20.875 1.00 81.75 184 ARG A C 1
ATOM 1413 O O . ARG A 1 184 ? 19.683 -6.152 -21.161 1.00 81.75 184 ARG A O 1
ATOM 1420 N N . VAL A 1 185 ? 17.439 -6.181 -21.275 1.00 81.19 185 VAL A N 1
ATOM 1421 C CA . VAL A 1 185 ? 17.290 -4.975 -22.112 1.00 81.19 185 VAL A CA 1
ATOM 1422 C C . VAL A 1 185 ? 16.870 -3.750 -21.304 1.00 81.19 185 VAL A C 1
ATOM 1424 O O . VAL A 1 185 ? 16.865 -2.641 -21.829 1.00 81.19 185 VAL A O 1
ATOM 1427 N N . THR A 1 186 ? 16.513 -3.936 -20.032 1.00 82.50 186 THR A N 1
ATOM 1428 C CA . THR A 1 186 ? 16.144 -2.837 -19.142 1.00 82.50 186 THR A CA 1
ATOM 1429 C C . THR A 1 186 ? 17.400 -2.069 -18.764 1.00 82.50 186 THR A C 1
ATOM 1431 O O . THR A 1 186 ? 18.232 -2.552 -17.999 1.00 82.50 186 THR A O 1
ATOM 1434 N N . VAL A 1 187 ? 17.520 -0.856 -19.293 1.00 75.06 187 VAL A N 1
ATOM 1435 C CA . VAL A 1 187 ? 18.585 0.082 -18.941 1.00 75.06 187 VAL A CA 1
ATOM 1436 C C . VAL A 1 187 ? 18.020 1.116 -17.978 1.00 75.06 187 VAL A C 1
ATOM 1438 O O . VAL A 1 187 ? 16.904 1.608 -18.163 1.00 75.06 187 VAL A O 1
ATOM 1441 N N . VAL A 1 188 ? 18.782 1.420 -16.934 1.00 75.69 188 VAL A N 1
ATOM 1442 C CA . VAL A 1 188 ? 18.535 2.563 -16.054 1.00 75.69 188 VAL A CA 1
ATOM 1443 C C . VAL A 1 188 ? 19.614 3.583 -16.369 1.00 75.69 188 VAL A C 1
ATOM 1445 O O . VAL A 1 188 ? 20.783 3.328 -16.086 1.00 75.69 188 VAL A O 1
ATOM 1448 N N . ASP A 1 189 ? 19.225 4.691 -16.992 1.00 72.19 189 ASP A N 1
ATOM 1449 C CA . ASP A 1 189 ? 20.159 5.704 -17.475 1.00 72.19 189 ASP A CA 1
ATOM 1450 C C . ASP A 1 189 ? 20.008 7.000 -16.660 1.00 72.19 189 ASP A C 1
ATOM 1452 O O . ASP A 1 189 ? 18.898 7.539 -16.577 1.00 72.19 189 ASP A O 1
ATOM 1456 N N . PRO A 1 190 ? 21.069 7.503 -16.003 1.00 70.75 190 PRO A N 1
ATOM 1457 C CA . PRO A 1 190 ? 21.017 8.777 -15.302 1.00 70.75 190 PRO A CA 1
ATOM 1458 C C . PRO A 1 190 ? 21.033 9.952 -16.289 1.00 70.75 190 PRO A C 1
ATOM 1460 O O . PRO A 1 190 ? 22.033 10.232 -16.946 1.00 70.75 190 PRO A O 1
ATOM 1463 N N . GLN A 1 191 ? 19.944 10.713 -16.330 1.00 69.56 191 GLN A N 1
ATOM 1464 C CA . GLN A 1 191 ? 19.866 11.992 -17.025 1.00 69.56 191 GLN A CA 1
ATOM 1465 C C . GLN A 1 191 ? 20.184 13.155 -16.083 1.00 69.56 191 GLN A C 1
ATOM 1467 O O . GLN A 1 191 ? 19.762 13.198 -14.925 1.00 69.56 191 GLN A O 1
ATOM 1472 N N . LEU A 1 192 ? 20.928 14.128 -16.608 1.00 70.12 192 LEU A N 1
ATOM 1473 C CA . LEU A 1 192 ? 21.335 15.332 -15.893 1.00 70.12 192 LEU A CA 1
ATOM 1474 C C . LEU A 1 192 ? 20.465 16.511 -16.316 1.00 70.12 192 LEU A C 1
ATOM 1476 O O . LEU A 1 192 ? 20.432 16.882 -17.488 1.00 70.12 192 LEU A O 1
ATOM 1480 N N . GLN A 1 193 ? 19.828 17.154 -15.344 1.00 68.56 193 GLN A N 1
ATOM 1481 C CA . GLN A 1 193 ? 19.175 18.442 -15.533 1.00 68.56 193 GLN A CA 1
ATOM 1482 C C . GLN A 1 193 ? 19.874 19.483 -14.662 1.00 68.56 193 GLN A C 1
ATOM 1484 O O . GLN A 1 193 ? 19.636 19.590 -13.460 1.00 68.56 193 GLN A O 1
ATOM 1489 N N . SER A 1 194 ? 20.761 20.274 -15.264 1.00 64.50 194 SER A N 1
ATOM 1490 C CA . SER A 1 194 ? 21.369 21.419 -14.588 1.00 64.50 194 SER A CA 1
ATOM 1491 C C . SER A 1 194 ? 20.504 22.660 -14.770 1.00 64.50 194 SER A C 1
ATOM 1493 O O . SER A 1 194 ? 20.270 23.090 -15.901 1.00 64.50 194 SER A O 1
ATOM 1495 N N . ARG A 1 195 ? 20.090 23.289 -13.669 1.00 64.50 195 ARG A N 1
ATOM 1496 C CA . ARG A 1 195 ? 19.558 24.654 -13.70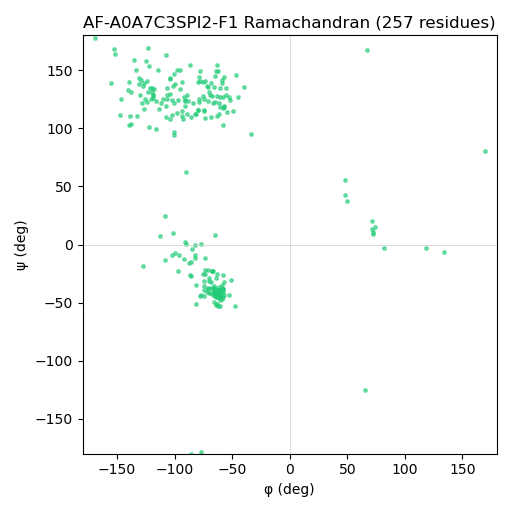8 1.00 64.50 195 ARG A CA 1
ATOM 1497 C C . ARG A 1 195 ? 20.671 25.622 -13.334 1.00 64.50 195 ARG A C 1
ATOM 1499 O O . ARG A 1 195 ? 21.155 25.625 -12.202 1.00 64.50 195 ARG A O 1
ATOM 1506 N N . TYR A 1 196 ? 21.081 26.431 -14.304 1.00 58.41 196 TYR A N 1
ATOM 1507 C CA . TYR A 1 196 ? 22.042 27.506 -14.096 1.00 58.41 196 TYR A CA 1
ATOM 1508 C C . TYR A 1 196 ? 21.330 28.718 -13.487 1.00 58.41 196 TYR A C 1
ATOM 1510 O O . TYR A 1 196 ? 20.476 29.321 -14.130 1.00 58.41 196 TYR A O 1
ATOM 1518 N N . ALA A 1 197 ? 21.690 29.086 -12.255 1.00 59.53 197 ALA A N 1
ATOM 1519 C CA . ALA A 1 197 ? 21.193 30.286 -11.572 1.00 59.53 197 ALA A CA 1
ATOM 1520 C C . ALA A 1 197 ? 22.277 31.378 -11.457 1.00 59.53 197 ALA A C 1
ATOM 1522 O O . ALA A 1 197 ? 22.222 32.242 -10.574 1.00 59.53 197 ALA A O 1
ATOM 1523 N N . LEU A 1 198 ? 23.268 31.353 -12.358 1.00 55.66 198 LEU A N 1
ATOM 1524 C CA . LEU A 1 198 ? 24.293 32.389 -12.487 1.00 55.66 198 LEU A CA 1
ATOM 1525 C C . LEU A 1 198 ? 23.625 33.714 -12.890 1.00 55.66 198 LEU A C 1
ATOM 1527 O O . LEU A 1 198 ? 23.121 33.843 -13.999 1.00 55.66 198 LEU A O 1
ATOM 1531 N N . GLY A 1 199 ? 23.600 34.688 -11.972 1.00 55.81 199 GLY A N 1
ATOM 1532 C CA . GLY A 1 199 ? 23.051 36.034 -12.207 1.00 55.81 199 GLY A CA 1
ATOM 1533 C C . GLY A 1 199 ? 21.856 36.430 -11.332 1.00 55.81 199 GLY A C 1
ATOM 1534 O O . GLY A 1 199 ? 21.399 37.568 -11.401 1.00 55.81 199 GLY A O 1
ATOM 1535 N N . THR A 1 200 ? 21.353 35.536 -10.477 1.00 62.19 200 THR A N 1
ATOM 1536 C CA . THR A 1 200 ? 20.293 35.889 -9.517 1.00 62.19 200 THR A CA 1
ATOM 1537 C C . THR A 1 200 ? 20.852 36.667 -8.315 1.00 62.19 200 THR A C 1
ATOM 1539 O O . THR A 1 200 ? 21.994 36.465 -7.902 1.00 62.19 200 THR A O 1
ATOM 1542 N N . LYS A 1 201 ? 20.053 37.563 -7.710 1.00 57.69 201 LYS A N 1
ATOM 1543 C CA . LYS A 1 201 ? 20.479 38.370 -6.541 1.00 57.69 201 LYS A CA 1
ATOM 1544 C C . LYS A 1 201 ? 20.932 37.510 -5.349 1.00 5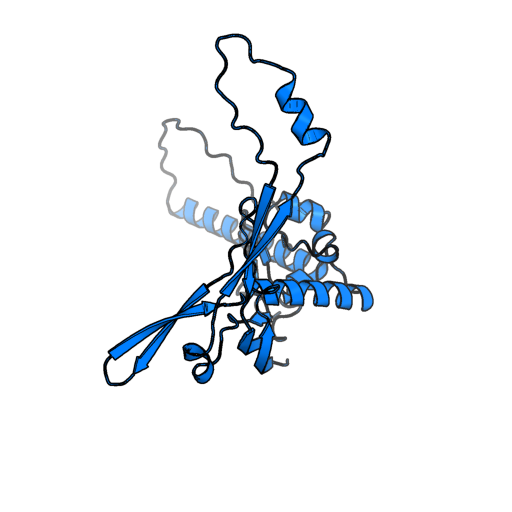7.69 201 LYS A C 1
ATOM 1546 O O . LYS A 1 201 ? 21.781 37.949 -4.580 1.00 57.69 201 LYS A O 1
ATOM 1551 N N . PHE A 1 202 ? 20.421 36.283 -5.246 1.00 56.81 202 PHE A N 1
ATOM 1552 C CA . PHE A 1 202 ? 20.759 35.304 -4.207 1.00 56.81 202 PHE A CA 1
ATOM 1553 C C . PHE A 1 202 ? 22.204 34.785 -4.297 1.00 56.81 202 PHE A C 1
ATOM 1555 O O . PHE A 1 202 ? 22.767 34.387 -3.290 1.00 56.81 202 PHE A O 1
ATOM 1562 N N . MET A 1 203 ? 22.831 34.865 -5.473 1.00 53.72 203 MET A N 1
ATOM 1563 C CA . MET A 1 203 ? 24.239 34.502 -5.695 1.00 53.72 203 MET A CA 1
ATOM 1564 C C . MET A 1 203 ? 25.220 35.644 -5.417 1.00 53.72 203 MET A C 1
ATOM 1566 O O . MET A 1 203 ? 26.394 35.426 -5.128 1.00 53.72 203 MET A O 1
ATOM 1570 N N . ILE A 1 204 ? 24.748 36.885 -5.550 1.00 51.41 204 ILE A N 1
ATOM 1571 C CA . ILE A 1 204 ? 25.552 38.094 -5.336 1.00 51.41 204 ILE A CA 1
ATOM 1572 C C . ILE A 1 204 ? 25.547 38.479 -3.848 1.00 51.41 204 ILE A C 1
ATOM 1574 O O . ILE A 1 204 ? 26.514 39.073 -3.370 1.00 51.41 204 ILE A O 1
ATOM 1578 N N . ALA A 1 205 ? 24.490 38.113 -3.112 1.00 47.66 205 ALA A N 1
ATOM 1579 C CA . ALA A 1 205 ? 24.323 38.431 -1.695 1.00 47.66 205 ALA A CA 1
ATOM 1580 C C . ALA A 1 205 ? 25.455 37.878 -0.806 1.00 47.66 205 ALA A C 1
ATOM 1582 O O . ALA A 1 205 ? 25.889 38.580 0.100 1.00 47.66 205 ALA A O 1
ATOM 1583 N N . GLU A 1 206 ? 26.015 36.702 -1.111 1.00 46.41 206 GLU A N 1
ATOM 1584 C CA . GLU A 1 206 ? 27.111 36.112 -0.317 1.00 46.41 206 GLU A CA 1
ATOM 1585 C C . GLU A 1 206 ? 28.510 36.655 -0.666 1.00 46.41 206 GLU A C 1
ATOM 1587 O O . GLU A 1 206 ? 29.467 36.401 0.058 1.00 46.41 206 GLU A O 1
ATOM 1592 N N . ARG A 1 207 ? 28.668 37.447 -1.742 1.00 47.22 207 ARG A N 1
ATOM 1593 C CA . ARG A 1 207 ? 29.961 38.096 -2.054 1.00 47.22 207 ARG A CA 1
ATOM 1594 C C . ARG A 1 207 ? 30.202 39.392 -1.282 1.00 47.22 207 ARG A C 1
ATOM 1596 O O . ARG A 1 207 ? 31.303 39.933 -1.368 1.00 47.22 207 ARG A O 1
ATOM 1603 N N . ARG A 1 208 ? 29.188 39.937 -0.602 1.00 46.22 208 ARG A N 1
ATOM 1604 C CA . ARG A 1 208 ? 29.250 41.295 -0.038 1.00 46.22 208 ARG A CA 1
ATOM 1605 C C . ARG A 1 208 ? 29.647 41.385 1.430 1.00 46.22 208 ARG A C 1
ATOM 1607 O O . ARG A 1 208 ? 29.952 42.489 1.867 1.00 46.22 208 ARG A O 1
ATOM 1614 N N . GLU A 1 209 ? 29.741 40.274 2.149 1.00 41.47 209 GLU A N 1
ATOM 1615 C CA . GLU A 1 209 ? 30.225 40.277 3.530 1.00 41.47 209 GLU A CA 1
ATOM 1616 C C . GLU A 1 209 ? 31.436 39.353 3.650 1.00 41.47 209 GLU A C 1
ATOM 1618 O O . GLU A 1 209 ? 31.327 38.131 3.691 1.00 41.47 209 GLU A O 1
ATOM 1623 N N . ALA A 1 210 ? 32.626 39.959 3.664 1.00 42.06 210 ALA A N 1
ATOM 1624 C CA . ALA A 1 210 ? 33.826 39.275 4.122 1.00 42.06 210 ALA A CA 1
ATOM 1625 C C . ALA A 1 210 ? 33.606 38.873 5.593 1.00 42.06 210 ALA A C 1
ATOM 1627 O O . ALA A 1 210 ? 33.250 39.741 6.394 1.00 42.06 210 ALA A O 1
ATOM 1628 N N . PRO A 1 211 ? 33.794 37.598 5.976 1.00 46.44 211 PRO A N 1
ATOM 1629 C CA . PRO A 1 211 ? 33.600 37.193 7.357 1.00 46.44 211 PRO A CA 1
ATOM 1630 C C . PRO A 1 211 ? 34.648 37.876 8.240 1.00 46.44 211 PRO A C 1
ATOM 1632 O O . PRO A 1 211 ? 35.835 37.920 7.903 1.00 46.44 211 PRO A O 1
ATOM 1635 N N . ALA A 1 212 ? 34.212 38.399 9.385 1.00 50.03 212 ALA A N 1
ATOM 1636 C CA . ALA A 1 212 ? 35.125 38.785 10.450 1.00 50.03 212 ALA A CA 1
ATOM 1637 C C . ALA A 1 212 ? 35.943 37.553 10.880 1.00 50.03 212 ALA A C 1
ATOM 1639 O O . ALA A 1 212 ? 35.423 36.436 10.949 1.00 50.03 212 ALA A O 1
ATOM 1640 N N . ALA A 1 213 ? 37.239 37.750 11.124 1.00 41.34 213 ALA A N 1
ATOM 1641 C CA . ALA A 1 213 ? 38.180 36.682 11.442 1.00 41.34 213 ALA A CA 1
ATOM 1642 C C . ALA A 1 213 ? 37.697 35.846 12.646 1.00 41.34 213 ALA A C 1
ATOM 1644 O O . ALA A 1 213 ? 37.639 36.356 13.762 1.00 41.34 213 ALA A O 1
ATOM 1645 N N . GLY A 1 214 ? 37.363 34.567 12.416 1.00 48.94 214 GLY A N 1
ATOM 1646 C CA . GLY A 1 214 ? 37.063 33.599 13.481 1.00 48.94 214 GLY A CA 1
ATOM 1647 C C . GLY A 1 214 ? 35.819 32.718 13.306 1.00 48.94 214 GLY A C 1
ATOM 1648 O O . GLY A 1 214 ? 35.639 31.810 14.110 1.00 48.94 214 GLY A O 1
ATOM 1649 N N . GLN A 1 215 ? 34.974 32.926 12.290 1.00 46.28 215 GLN A N 1
ATOM 1650 C CA . GLN A 1 215 ? 33.816 32.053 12.027 1.00 46.28 215 GLN A CA 1
ATOM 1651 C C . GLN A 1 215 ? 34.083 31.027 10.918 1.00 46.28 215 GLN A C 1
ATOM 1653 O O . GLN A 1 215 ? 34.688 31.336 9.890 1.00 46.28 215 GLN A O 1
ATOM 1658 N N . GLU A 1 216 ? 33.624 29.793 11.149 1.00 40.56 216 GLU A N 1
ATOM 1659 C CA . GLU A 1 216 ? 33.742 28.660 10.229 1.00 40.56 216 GLU A CA 1
ATOM 1660 C C . GLU A 1 216 ? 33.151 28.990 8.850 1.00 40.56 216 GLU A C 1
ATOM 1662 O O . GLU A 1 216 ? 32.059 29.550 8.731 1.00 40.56 216 GLU A O 1
ATOM 1667 N N . ARG A 1 217 ? 33.890 28.631 7.790 1.00 46.34 217 ARG A N 1
ATOM 1668 C CA . ARG A 1 217 ? 33.454 28.759 6.393 1.00 46.34 217 ARG A CA 1
ATOM 1669 C C . ARG A 1 217 ? 32.159 27.967 6.190 1.00 46.34 217 ARG A C 1
ATOM 1671 O O . ARG A 1 217 ? 32.212 26.752 6.031 1.00 46.34 217 ARG A O 1
ATOM 1678 N N . ARG A 1 218 ? 31.010 28.642 6.128 1.00 46.19 218 ARG A N 1
ATOM 1679 C CA . ARG A 1 218 ? 29.825 28.069 5.479 1.00 46.19 218 ARG A CA 1
ATOM 1680 C C . ARG A 1 218 ? 30.124 27.956 3.987 1.00 46.19 218 ARG A C 1
ATOM 1682 O O . ARG A 1 218 ? 30.512 28.937 3.357 1.00 46.19 218 ARG A O 1
ATOM 1689 N N . GLU A 1 219 ? 30.036 26.737 3.467 1.00 42.91 219 GLU A N 1
ATOM 1690 C CA . GLU A 1 219 ? 30.248 26.417 2.058 1.00 42.91 219 GLU A CA 1
ATOM 1691 C C . GLU A 1 219 ? 29.383 27.326 1.178 1.00 42.91 219 GLU A C 1
ATOM 1693 O O . GLU A 1 219 ? 28.170 27.404 1.359 1.00 42.91 219 GLU A O 1
ATOM 1698 N N . ALA A 1 220 ? 30.031 28.035 0.250 1.00 49.00 220 ALA A N 1
ATOM 1699 C CA . ALA A 1 220 ? 29.378 28.920 -0.703 1.00 49.00 220 ALA A CA 1
ATOM 1700 C C . ALA A 1 220 ? 28.270 28.164 -1.446 1.00 49.00 220 ALA A C 1
ATOM 1702 O O . ALA A 1 220 ? 28.528 27.102 -2.024 1.00 49.00 220 ALA A O 1
ATOM 1703 N N . ALA A 1 221 ? 27.051 28.707 -1.451 1.00 51.69 221 ALA A N 1
ATOM 1704 C CA . ALA A 1 221 ? 25.933 28.081 -2.140 1.00 51.69 221 ALA A CA 1
ATOM 1705 C C . ALA A 1 221 ? 26.245 27.987 -3.644 1.00 51.69 221 ALA A C 1
ATOM 1707 O O . ALA A 1 221 ? 26.357 28.993 -4.349 1.00 51.69 221 ALA A O 1
ATOM 1708 N N . ALA A 1 222 ? 26.432 26.763 -4.145 1.00 55.44 222 ALA A N 1
ATOM 1709 C CA . ALA A 1 222 ? 26.735 26.517 -5.546 1.00 55.44 222 ALA A CA 1
ATOM 1710 C C . ALA A 1 222 ? 25.594 27.047 -6.432 1.00 55.44 222 ALA A C 1
ATOM 1712 O O . ALA A 1 222 ? 24.467 26.562 -6.384 1.00 55.44 222 ALA A O 1
ATOM 1713 N N . GLY A 1 223 ? 25.900 28.017 -7.296 1.00 56.38 223 GLY A N 1
ATOM 1714 C CA . GLY A 1 223 ? 24.969 28.640 -8.249 1.00 56.38 223 GLY A CA 1
ATOM 1715 C C . GLY A 1 223 ? 24.394 27.767 -9.349 1.00 56.38 223 GLY A C 1
ATOM 1716 O O . GLY A 1 223 ? 23.783 28.267 -10.299 1.00 56.38 223 GLY A O 1
ATOM 1717 N N . GLN A 1 224 ? 24.650 26.475 -9.251 1.00 57.44 224 GLN A N 1
ATOM 1718 C CA . GLN A 1 224 ? 24.232 25.466 -10.186 1.00 57.44 224 GLN A CA 1
ATOM 1719 C C . GLN A 1 224 ? 23.643 24.327 -9.366 1.00 57.44 224 GLN A C 1
ATOM 1721 O O . GLN A 1 224 ? 24.354 23.617 -8.658 1.00 57.44 224 GLN A O 1
ATOM 1726 N N . MET A 1 225 ? 22.328 24.162 -9.470 1.00 59.62 225 MET A N 1
ATOM 1727 C CA . MET A 1 225 ? 21.662 22.980 -8.941 1.00 59.62 225 MET A CA 1
ATOM 1728 C C . MET A 1 225 ? 21.654 21.934 -10.051 1.00 59.62 225 MET A C 1
ATOM 1730 O O . MET A 1 225 ? 21.037 22.131 -11.102 1.00 59.62 225 MET A O 1
ATOM 1734 N N . ILE A 1 226 ? 22.409 20.858 -9.840 1.00 62.78 226 ILE A N 1
ATOM 1735 C CA . ILE A 1 226 ? 22.427 19.693 -10.723 1.00 62.78 226 ILE A CA 1
ATOM 1736 C C . ILE A 1 226 ? 21.429 18.690 -10.163 1.00 62.78 226 ILE A C 1
ATOM 1738 O O . ILE A 1 226 ? 21.635 18.169 -9.068 1.00 62.78 226 ILE A O 1
ATOM 1742 N N . TYR A 1 227 ? 20.367 18.436 -10.919 1.00 64.06 227 TYR A N 1
ATOM 1743 C CA . TYR A 1 227 ? 19.415 17.373 -10.642 1.00 64.06 227 TYR A CA 1
ATOM 1744 C C . TYR A 1 227 ? 19.793 16.140 -11.452 1.00 64.06 227 TYR A C 1
ATOM 1746 O O . TYR A 1 227 ? 20.069 16.234 -12.649 1.00 64.06 227 TYR A O 1
ATOM 1754 N N . TYR A 1 228 ? 19.793 14.991 -10.790 1.00 66.75 228 TYR A N 1
ATOM 1755 C CA . TYR A 1 228 ? 19.961 13.697 -11.438 1.00 66.75 228 TYR A CA 1
ATOM 1756 C C . TYR A 1 228 ? 18.611 12.997 -11.434 1.00 66.75 228 TYR A C 1
ATOM 1758 O O . TYR A 1 228 ? 17.983 12.880 -10.379 1.00 66.75 228 TYR A O 1
ATOM 1766 N N . VAL A 1 229 ? 18.191 12.525 -12.600 1.00 66.62 229 VAL A N 1
ATOM 1767 C CA . VAL A 1 229 ? 16.968 11.745 -12.764 1.00 66.62 229 VAL A CA 1
ATOM 1768 C C . VAL A 1 229 ? 17.338 10.460 -13.483 1.00 66.62 229 VAL A C 1
ATOM 1770 O O . VAL A 1 229 ? 17.803 10.509 -14.615 1.00 66.62 229 VAL A O 1
ATOM 1773 N N . GLU A 1 230 ? 17.164 9.302 -12.847 1.00 68.00 230 GLU A N 1
ATOM 1774 C CA . GLU A 1 230 ? 17.300 8.038 -13.567 1.00 68.00 230 GLU A CA 1
ATOM 1775 C C . GLU A 1 230 ? 16.024 7.764 -14.371 1.00 68.00 230 GLU A C 1
ATOM 1777 O O . GLU A 1 230 ? 14.921 7.693 -13.824 1.00 68.00 230 GLU A O 1
ATOM 1782 N N . VAL A 1 231 ? 16.170 7.591 -15.682 1.00 71.44 231 VAL A N 1
ATOM 1783 C CA . VAL A 1 231 ? 15.074 7.181 -16.558 1.00 71.44 231 VAL A CA 1
ATOM 1784 C C . VAL A 1 231 ? 15.231 5.715 -16.925 1.00 71.44 231 VAL A C 1
ATOM 1786 O O . VAL A 1 231 ? 16.330 5.191 -17.107 1.00 71.44 231 VAL A O 1
ATOM 1789 N N . SER A 1 232 ? 14.103 5.025 -17.024 1.00 76.69 232 SER A N 1
ATOM 1790 C CA . SER A 1 232 ? 14.056 3.658 -17.518 1.00 76.69 232 SER A CA 1
ATOM 1791 C C . SER A 1 232 ? 12.675 3.380 -18.080 1.00 76.69 232 SER A C 1
ATOM 1793 O O . SER A 1 232 ? 11.670 3.788 -17.495 1.00 76.69 232 SER A O 1
ATOM 1795 N N . SER A 1 233 ? 12.616 2.680 -19.206 1.00 80.44 233 SER A N 1
ATOM 1796 C CA . SER A 1 233 ? 11.375 2.154 -19.767 1.00 80.44 233 SER A CA 1
ATOM 1797 C C . SER A 1 233 ? 11.500 0.650 -19.928 1.00 80.44 233 SER A C 1
ATOM 1799 O O . SER A 1 233 ? 12.481 0.174 -20.501 1.00 80.44 233 SER A O 1
ATOM 1801 N N . ALA A 1 234 ? 10.506 -0.090 -19.455 1.00 86.31 234 ALA A N 1
ATOM 1802 C CA . ALA A 1 234 ? 10.464 -1.535 -19.611 1.00 86.31 234 ALA A CA 1
ATOM 1803 C C . ALA A 1 234 ? 9.021 -2.041 -19.603 1.00 86.31 234 ALA A C 1
ATOM 1805 O O . ALA A 1 234 ? 8.078 -1.331 -19.242 1.00 86.31 234 ALA A O 1
ATOM 1806 N N . LEU A 1 235 ? 8.854 -3.306 -19.980 1.00 89.81 235 LEU A N 1
ATOM 1807 C CA . LEU A 1 235 ? 7.610 -4.027 -19.771 1.00 89.81 235 LEU A CA 1
ATOM 1808 C C . LEU A 1 235 ? 7.576 -4.543 -18.326 1.00 89.81 235 LEU A C 1
ATOM 1810 O O . LEU A 1 235 ? 8.359 -5.419 -17.962 1.00 89.81 235 LEU A O 1
ATOM 1814 N N . PHE A 1 236 ? 6.676 -4.006 -17.507 1.00 91.38 236 PHE A N 1
ATOM 1815 C CA . PHE A 1 236 ? 6.487 -4.394 -16.109 1.00 91.38 236 PHE A CA 1
ATOM 1816 C C . PHE A 1 236 ? 5.378 -5.431 -15.968 1.00 91.38 236 PHE A C 1
ATOM 1818 O O . PHE A 1 236 ? 4.411 -5.421 -16.726 1.00 91.38 236 PHE A O 1
ATOM 1825 N N . THR A 1 237 ? 5.491 -6.297 -14.963 1.00 93.69 237 THR A N 1
ATOM 1826 C CA . THR A 1 237 ? 4.390 -7.151 -14.501 1.00 93.69 237 THR A CA 1
ATOM 1827 C C . THR A 1 237 ? 3.754 -6.560 -13.248 1.00 93.69 237 THR A C 1
ATOM 1829 O O . THR A 1 237 ? 4.449 -5.968 -12.424 1.00 93.69 237 THR A O 1
ATOM 1832 N N . PHE A 1 238 ? 2.444 -6.743 -13.081 1.00 93.19 238 PHE A N 1
ATOM 1833 C CA . PHE A 1 238 ? 1.725 -6.337 -11.873 1.00 93.19 238 PHE A CA 1
ATOM 1834 C C . PHE A 1 238 ? 0.756 -7.411 -11.388 1.00 93.19 238 PHE A C 1
ATOM 1836 O O . PHE A 1 238 ? 0.318 -8.288 -12.142 1.00 93.19 238 PHE A O 1
ATOM 1843 N N . SER A 1 239 ? 0.422 -7.314 -10.104 1.00 94.94 239 SER A N 1
ATOM 1844 C CA . SER A 1 239 ? -0.467 -8.238 -9.421 1.00 94.94 239 SER A CA 1
ATOM 1845 C C . SER A 1 239 ? -1.278 -7.536 -8.342 1.00 94.94 239 SER A C 1
ATOM 1847 O O . SER A 1 239 ? -0.706 -7.133 -7.328 1.00 94.94 239 SER A O 1
ATOM 1849 N N . PHE A 1 240 ? -2.588 -7.422 -8.563 1.00 94.69 240 PHE A N 1
ATOM 1850 C CA . PHE A 1 240 ? -3.544 -6.841 -7.622 1.00 94.69 240 PHE A CA 1
ATOM 1851 C C . PHE A 1 240 ? -4.580 -7.872 -7.197 1.00 94.69 240 PHE A C 1
ATOM 1853 O O . PHE A 1 240 ? -5.144 -8.565 -8.045 1.00 94.69 240 PHE A O 1
ATOM 1860 N N . ASP A 1 241 ? -4.843 -7.951 -5.902 1.00 95.12 241 ASP A N 1
ATOM 1861 C CA . ASP A 1 241 ? -5.885 -8.790 -5.323 1.00 95.12 241 ASP A CA 1
ATOM 1862 C C . ASP A 1 241 ? -6.772 -7.943 -4.424 1.00 95.12 241 ASP A C 1
ATOM 1864 O O . ASP A 1 241 ? -6.278 -7.137 -3.636 1.00 95.12 241 ASP A O 1
ATOM 1868 N N . ILE A 1 242 ? -8.081 -8.137 -4.523 1.00 94.25 242 ILE A N 1
ATOM 1869 C CA . ILE A 1 242 ? -9.045 -7.538 -3.610 1.00 94.25 242 ILE A CA 1
ATOM 1870 C C . ILE A 1 242 ? -9.970 -8.616 -3.063 1.00 94.25 242 ILE A C 1
ATOM 1872 O O . ILE A 1 242 ? -10.654 -9.323 -3.809 1.00 94.25 242 ILE A O 1
ATOM 1876 N N . ASP A 1 243 ? -9.981 -8.725 -1.741 1.00 92.44 243 ASP A N 1
ATOM 1877 C CA . ASP A 1 243 ? -10.872 -9.606 -1.008 1.00 92.44 243 ASP A CA 1
ATOM 1878 C C . ASP A 1 243 ? -12.000 -8.798 -0.363 1.00 92.44 243 ASP A C 1
ATOM 1880 O O . ASP A 1 243 ? -11.799 -8.075 0.610 1.00 92.44 243 ASP A O 1
ATOM 1884 N N . THR A 1 244 ? -13.216 -8.924 -0.897 1.00 91.69 244 THR A N 1
ATOM 1885 C CA . THR A 1 244 ? -14.388 -8.235 -0.333 1.00 91.69 244 THR A CA 1
ATOM 1886 C C . THR A 1 244 ? -15.011 -8.976 0.851 1.00 91.69 244 THR A C 1
ATOM 1888 O O . THR A 1 244 ? -15.999 -8.503 1.409 1.00 91.69 244 THR A O 1
ATOM 1891 N N . ALA A 1 245 ? -14.469 -10.134 1.246 1.00 89.69 245 ALA A N 1
ATOM 1892 C CA . ALA A 1 245 ? -14.992 -10.937 2.346 1.00 89.69 245 ALA A CA 1
ATOM 1893 C C . ALA A 1 245 ? -15.023 -10.174 3.673 1.00 89.69 245 ALA A C 1
ATOM 1895 O O . ALA A 1 245 ? -15.989 -10.310 4.421 1.00 89.69 245 ALA A O 1
ATOM 1896 N N . ASN A 1 246 ? -13.995 -9.365 3.936 1.00 88.50 246 ASN A N 1
ATOM 1897 C CA . ASN A 1 246 ? -13.775 -8.737 5.238 1.00 88.50 246 ASN A CA 1
ATOM 1898 C C . ASN A 1 246 ? -14.242 -7.279 5.319 1.00 88.50 246 ASN A C 1
ATOM 1900 O O . ASN A 1 246 ? -14.255 -6.725 6.415 1.00 88.50 246 ASN A O 1
ATOM 1904 N N . ILE A 1 247 ? -14.652 -6.668 4.203 1.00 92.19 247 ILE A N 1
ATOM 1905 C CA . ILE A 1 247 ? -15.121 -5.275 4.167 1.00 92.19 247 ILE A CA 1
ATOM 1906 C C . ILE A 1 247 ? -16.382 -5.142 5.030 1.00 92.19 247 ILE A C 1
ATOM 1908 O O . ILE A 1 247 ? -17.330 -5.917 4.874 1.00 92.19 247 ILE A O 1
ATOM 1912 N N . GLY A 1 248 ? -16.379 -4.179 5.951 1.00 90.19 248 GLY A N 1
ATOM 1913 C CA . GLY A 1 248 ? -17.476 -3.930 6.885 1.00 90.19 248 GLY A CA 1
ATOM 1914 C C . GLY A 1 248 ? -17.642 -4.981 7.987 1.00 90.19 248 GLY A C 1
ATOM 1915 O O . GLY A 1 248 ? -18.688 -5.005 8.629 1.00 90.19 248 GLY A O 1
ATOM 1916 N N . ARG A 1 249 ? -16.653 -5.862 8.193 1.00 91.19 249 ARG A N 1
ATOM 1917 C CA . ARG A 1 249 ? -16.687 -6.937 9.200 1.00 91.19 249 ARG A CA 1
ATOM 1918 C C . ARG A 1 249 ? -15.536 -6.840 10.180 1.00 91.19 249 ARG A C 1
ATOM 1920 O O . ARG A 1 249 ? -14.451 -6.382 9.815 1.00 91.19 249 ARG A O 1
ATOM 1927 N N . TYR A 1 250 ? -15.731 -7.354 11.388 1.00 91.25 250 TYR A N 1
ATOM 1928 C CA . TYR A 1 250 ? -14.663 -7.396 12.390 1.00 91.25 250 TYR A CA 1
ATOM 1929 C C . TYR A 1 250 ? -13.604 -8.441 12.035 1.00 91.25 250 TYR A C 1
ATOM 1931 O O . TYR A 1 250 ? -13.920 -9.563 11.635 1.00 91.25 250 TYR A O 1
ATOM 1939 N N . THR A 1 251 ? -12.333 -8.082 12.190 1.00 89.94 251 THR A N 1
ATOM 1940 C CA . THR A 1 251 ? -11.193 -8.941 11.828 1.00 89.94 251 THR A CA 1
ATOM 1941 C C . THR A 1 251 ? -10.191 -9.121 12.954 1.00 89.94 251 THR A C 1
ATOM 1943 O O . THR A 1 251 ? -9.403 -10.065 12.907 1.00 89.94 251 THR A O 1
ATOM 1946 N N . PHE A 1 252 ? -10.201 -8.247 13.961 1.00 88.50 252 PHE A N 1
ATOM 1947 C CA . PHE A 1 252 ? -9.179 -8.274 14.996 1.00 88.50 252 PHE A CA 1
ATOM 1948 C C . PHE A 1 252 ? -9.469 -9.326 16.074 1.00 88.50 252 PHE A C 1
ATOM 1950 O O . PHE A 1 252 ? -8.618 -10.160 16.388 1.00 88.50 252 PHE A O 1
ATOM 1957 N N . VAL A 1 253 ? -10.683 -9.324 16.630 1.00 87.56 253 VAL A N 1
ATOM 1958 C CA . VAL A 1 253 ? -11.051 -10.225 17.732 1.00 87.56 253 VAL A CA 1
ATOM 1959 C C . VAL A 1 253 ? -11.640 -11.529 17.206 1.00 87.56 253 VAL A C 1
ATOM 1961 O O . VAL A 1 253 ? -12.659 -11.541 16.519 1.00 87.56 253 VAL A O 1
ATOM 1964 N N . THR A 1 254 ? -11.036 -12.651 17.599 1.00 86.69 254 THR A N 1
ATOM 1965 C CA . THR A 1 254 ? -11.383 -13.998 17.115 1.00 86.69 254 THR A CA 1
ATOM 1966 C C . THR A 1 254 ? -12.835 -14.398 17.381 1.00 86.69 254 THR A C 1
ATOM 1968 O O . THR A 1 254 ? -13.459 -15.016 16.523 1.00 86.69 254 THR A O 1
ATOM 1971 N N . SER A 1 255 ? -13.411 -14.022 18.527 1.00 86.38 255 SER A N 1
ATOM 1972 C CA . SER A 1 255 ? -14.806 -14.341 18.873 1.00 86.38 255 SER A CA 1
ATOM 1973 C C . SER A 1 255 ? -15.841 -13.623 17.997 1.00 86.38 255 SER A C 1
ATOM 1975 O O . SER A 1 255 ? -16.969 -14.105 17.858 1.00 86.38 255 SER A O 1
ATOM 1977 N N . HIS A 1 256 ? -15.461 -12.498 17.387 1.00 84.06 256 HIS A N 1
ATOM 1978 C CA . HIS A 1 256 ? -16.312 -11.682 16.518 1.00 84.06 256 HIS A CA 1
ATOM 1979 C C . HIS A 1 256 ? -15.862 -11.697 15.052 1.00 84.06 256 HIS A C 1
ATOM 1981 O O . HIS A 1 256 ? -16.433 -10.978 14.238 1.00 84.06 256 HIS A O 1
ATOM 1987 N N . TYR A 1 257 ? -14.881 -12.529 14.699 1.00 87.44 257 TYR A N 1
ATOM 1988 C CA . TYR A 1 257 ? -14.293 -12.548 13.366 1.00 87.44 257 TYR A CA 1
ATOM 1989 C C . TYR A 1 257 ? -15.341 -12.815 12.275 1.00 87.44 257 TYR A C 1
ATOM 1991 O O . TYR A 1 257 ? -16.079 -13.802 12.328 1.00 87.44 257 TYR A O 1
ATOM 1999 N N . GLY A 1 258 ? -15.394 -11.940 11.272 1.00 81.38 258 GLY A N 1
ATOM 2000 C CA . GLY A 1 258 ? -16.285 -12.056 10.121 1.00 81.38 258 GLY A CA 1
ATOM 2001 C C . GLY A 1 258 ? -17.764 -11.771 10.407 1.00 81.38 258 GLY A C 1
ATOM 2002 O O . GLY A 1 258 ? -18.591 -12.071 9.535 1.00 81.38 258 GLY A O 1
ATOM 2003 N N . ARG A 1 259 ? -18.093 -11.232 11.590 1.00 78.19 259 ARG A N 1
ATOM 2004 C CA . ARG A 1 259 ? -19.423 -10.702 11.927 1.00 78.19 259 ARG A CA 1
ATOM 2005 C C . ARG A 1 259 ? -19.582 -9.251 11.504 1.00 78.19 259 ARG A C 1
ATOM 2007 O O . ARG A 1 259 ? -18.548 -8.548 11.427 1.00 78.19 259 ARG A O 1
#

Radius of gyration: 26.71 Å; Cα contacts (8 Å, |Δi|>4): 417; chains: 1; bounding box: 60×65×71 Å

Organism: Thermofilum pendens (NCBI:txid2269)

Foldseek 3Di:
DDKDKDKDKDWDWLQPQQWDDDPAQETDGDWDWDWDDDPNDIDTFTFGKGFQVSVLLVVLQVVLVVCVVVVAAAFPCSPVSNPLLQAEQVCCCNRQVDGQDDDDDPPDPPDDDDDDDDDPVVVVVVVVVSVVVQLVSQVVSQLSSLRRHLSCLQQWGWHCDGVTHTDHHLKDKGMKTFDPVCRVVKDWDKDKDKDQQPPDPVLVVVVPDDDDPDDDDDPRDPRIRIHITTITIHIIMIMMMGDPQRRSADCGDPVRHSD

Solvent-accessible surface area (backbone atoms only — not comparable to full-atom values): 15080 Å² total; per-residue (Å²): 124,57,75,49,78,49,72,53,73,46,83,43,68,42,44,79,68,16,57,41,82,63,62,80,56,42,43,47,65,38,66,44,80,46,80,45,82,53,98,93,42,78,47,76,44,79,38,66,32,30,51,20,66,60,53,49,49,55,49,47,37,54,47,30,55,52,35,53,75,71,72,46,51,60,28,72,44,40,68,70,64,44,80,66,46,46,29,43,72,69,49,30,29,72,49,69,75,45,78,77,67,79,68,82,71,79,74,80,77,70,99,67,93,75,95,74,89,75,57,71,72,57,54,52,54,53,49,51,59,50,50,54,54,40,52,54,37,36,50,51,52,52,52,53,45,42,73,46,14,53,55,42,37,38,58,19,35,47,27,72,49,76,60,70,40,60,42,75,44,32,58,47,54,49,62,29,36,55,34,82,88,38,58,88,74,50,55,78,45,79,41,78,50,72,49,80,47,81,86,44,70,80,66,55,59,70,75,73,62,80,77,70,92,88,68,81,84,73,77,77,82,69,54,52,54,60,31,43,42,55,39,31,60,43,46,25,32,46,48,41,36,37,43,49,72,54,55,90,34,44,71,67,54,79,96,49,49,73,80

Sequence (259 aa):
MVYVSVRGRIWLQAEAMNMVESVGNYVKHRKVPVMVKEDGSYLTFFVPAISGESVAHAYQVMLAEEMIKAGQSVCPFCAKGIFLKSTNRDVYKEAMGEEPPRVQQEEAPGRGKGRKAASEAGEAREASGKAEKLIEAALKIEDTIIRKCAVEDVGGFLYAEEPNVKRTSCFSTGYMIPVREALRVTVVDPQLQSRYALGTKFMIAERREAPAAGQERREAAAGQMIYYVEVSSALFTFSFDIDTANIGRYTFVTSHYGR

pLDDT: mean 77.58, std 18.29, range [30.45, 95.31]

Nearest PDB structures (foldseek):
  3ps0-assembly4_D  TM=8.575E-01  e=1.700E-11  Saccharolobus solfataricus P2
  3ps0-assembly3_C  TM=8.191E-01  e=1.341E-11  Saccharolobus solfataricus P2
  3ps0-assembly1_A  TM=7.974E-01  e=7.869E-12  Saccharolobus solfataricus P2
  3ps0-assembly2_B  TM=8.290E-01  e=3.896E-11  Saccharolobus solfataricus P2
  7tra-assembly1_H  TM=7.448E-01  e=4.938E-11  Pyrococcus furiosus DSM 3638

InterPro domains:
  IPR010154 CRISPR-associated protein Cas7/Cst2/DevR [PF01905] (6-252)
  IPR010154 CRISPR-associated protein Cas7/Cst2/DevR [TIGR01875] (4-252)
  IPR052681 CRISPR-associated Cas7/Cst2/DevR [PTHR37459] (1-252)

Mean predicted aligned error: 12.61 Å